Protein AF-A0A6H9SEN8-F1 (afdb_monomer_lite)

pLDDT: mean 75.03, std 15.48, range [39.81, 96.56]

Structure (mmCIF, N/CA/C/O backbone):
data_AF-A0A6H9SEN8-F1
#
_entry.id   AF-A0A6H9SEN8-F1
#
loop_
_atom_site.group_PDB
_atom_site.id
_atom_site.type_symbol
_atom_site.label_atom_id
_atom_site.label_alt_id
_atom_site.label_comp_id
_atom_site.label_asym_id
_atom_site.label_entity_id
_atom_site.label_seq_id
_atom_site.pdbx_PDB_ins_code
_atom_site.Cartn_x
_atom_site.Cartn_y
_atom_site.Cartn_z
_atom_site.occupancy
_atom_site.B_iso_or_equiv
_atom_site.auth_seq_id
_atom_site.auth_comp_id
_atom_site.auth_asym_id
_atom_site.auth_atom_id
_atom_site.pdbx_PDB_model_num
ATOM 1 N N . PHE A 1 1 ? 2.773 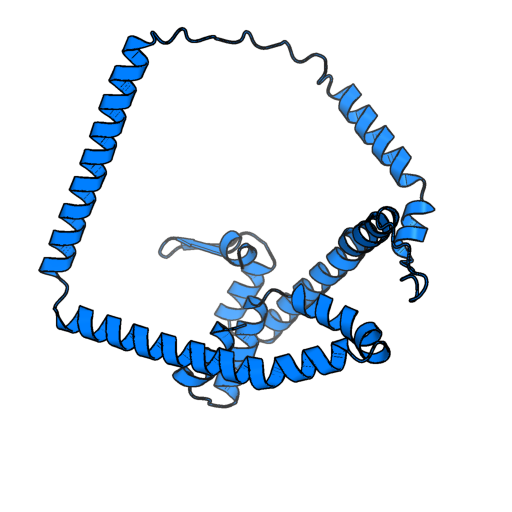4.410 3.369 1.00 46.56 1 PHE A N 1
ATOM 2 C CA . PHE A 1 1 ? 1.652 4.776 4.259 1.00 46.56 1 PHE A CA 1
ATOM 3 C C . PHE A 1 1 ? 2.096 5.577 5.483 1.00 46.56 1 PHE A C 1
ATOM 5 O O . PHE A 1 1 ? 1.563 6.654 5.695 1.00 46.56 1 PHE A O 1
ATOM 12 N N . PHE A 1 2 ? 3.101 5.127 6.241 1.00 49.84 2 PHE A N 1
ATOM 13 C CA . PHE A 1 2 ? 3.506 5.810 7.479 1.00 49.84 2 PHE A CA 1
ATOM 14 C C . PHE A 1 2 ? 4.087 7.223 7.294 1.00 49.84 2 PHE A C 1
ATOM 16 O O . PHE A 1 2 ? 3.875 8.056 8.156 1.00 49.84 2 PHE A O 1
ATOM 23 N N . VAL A 1 3 ? 4.728 7.544 6.164 1.00 53.72 3 VAL A N 1
ATOM 24 C CA . VAL A 1 3 ? 5.410 8.845 5.985 1.00 53.72 3 VAL A CA 1
ATOM 25 C C . VAL A 1 3 ? 4.446 10.044 5.989 1.00 53.72 3 VAL A C 1
ATOM 27 O O . VAL A 1 3 ? 4.683 10.993 6.721 1.00 53.72 3 VAL A O 1
ATOM 30 N N . VAL A 1 4 ? 3.322 9.995 5.259 1.00 54.06 4 VAL A N 1
ATOM 31 C CA . VAL A 1 4 ? 2.355 11.118 5.219 1.00 54.06 4 VAL A CA 1
ATOM 32 C C . VAL A 1 4 ? 1.672 11.312 6.574 1.00 54.06 4 VAL A C 1
ATOM 34 O O . VAL A 1 4 ? 1.549 12.437 7.038 1.00 54.06 4 VAL A O 1
ATOM 37 N N . ALA A 1 5 ? 1.282 10.219 7.237 1.00 54.06 5 ALA A N 1
ATOM 38 C CA . ALA A 1 5 ? 0.671 10.269 8.566 1.00 54.06 5 ALA A CA 1
ATOM 39 C C . ALA A 1 5 ? 1.663 10.704 9.666 1.00 54.06 5 ALA A C 1
ATOM 41 O O . ALA A 1 5 ? 1.255 11.291 10.662 1.00 54.06 5 ALA A O 1
ATOM 42 N N . SER A 1 6 ? 2.962 10.437 9.487 1.00 54.19 6 SER A N 1
ATOM 43 C CA . SER A 1 6 ? 4.030 10.935 10.362 1.00 54.19 6 SER A CA 1
ATOM 44 C C . SER A 1 6 ? 4.392 12.404 10.101 1.00 54.19 6 SER A C 1
ATOM 46 O O . SER A 1 6 ? 4.912 13.053 11.004 1.00 54.19 6 SER A O 1
ATOM 48 N N . GLU A 1 7 ? 4.140 12.928 8.895 1.00 58.56 7 GLU A N 1
ATOM 49 C CA . GLU A 1 7 ? 4.473 14.307 8.492 1.00 58.56 7 GLU A CA 1
ATOM 50 C C . GLU A 1 7 ? 3.287 15.283 8.579 1.00 58.56 7 GLU A C 1
ATOM 52 O O . GLU A 1 7 ? 3.504 16.484 8.697 1.00 58.56 7 GLU A O 1
ATOM 57 N N . ALA A 1 8 ? 2.044 14.803 8.541 1.00 55.19 8 ALA A N 1
ATOM 58 C CA . ALA A 1 8 ? 0.832 15.605 8.699 1.00 55.19 8 ALA A CA 1
ATOM 59 C C . ALA A 1 8 ? 0.005 15.040 9.859 1.00 55.19 8 ALA A C 1
ATOM 61 O O . ALA A 1 8 ? -0.852 14.172 9.681 1.00 55.19 8 ALA A O 1
ATOM 62 N N . ILE A 1 9 ? 0.297 15.511 11.072 1.00 55.59 9 ILE A N 1
ATOM 63 C CA . ILE A 1 9 ? -0.379 15.051 12.283 1.00 55.59 9 ILE A CA 1
ATOM 64 C C . ILE A 1 9 ? -1.569 15.976 12.528 1.00 55.59 9 ILE A C 1
ATOM 66 O O . ILE A 1 9 ? -1.407 17.160 12.821 1.00 55.59 9 ILE A O 1
ATOM 70 N N . THR A 1 10 ? -2.774 15.427 12.406 1.00 49.38 10 THR A N 1
ATOM 71 C CA . THR A 1 10 ? -4.011 16.141 12.740 1.00 49.38 10 THR A CA 1
ATOM 72 C C . THR A 1 10 ? -4.414 15.757 14.159 1.00 49.38 10 THR A C 1
ATOM 74 O O . THR A 1 10 ? -4.765 14.604 14.404 1.00 49.38 10 THR A O 1
ATOM 77 N N . VAL A 1 11 ? -4.322 16.694 15.106 1.00 43.06 11 VAL A N 1
ATOM 78 C CA . VAL A 1 11 ? -4.835 16.514 16.474 1.00 43.06 11 VAL A CA 1
ATOM 79 C C . VAL A 1 11 ? -5.968 17.513 16.678 1.00 43.06 11 VAL A C 1
ATOM 81 O O . VAL A 1 11 ? -5.725 18.718 16.754 1.00 43.06 11 VAL A O 1
ATOM 84 N N . GLY A 1 12 ? -7.207 17.017 16.755 1.00 54.94 12 GLY A N 1
ATOM 85 C CA . GLY A 1 12 ? -8.393 17.875 16.859 1.00 54.94 12 GLY A CA 1
ATOM 86 C C . GLY A 1 12 ? -8.517 18.807 15.648 1.00 54.94 12 GLY A C 1
ATOM 87 O O . GLY A 1 12 ? -8.418 18.341 14.517 1.00 54.94 12 GLY A O 1
ATOM 88 N N . ASP A 1 13 ? -8.663 20.112 15.891 1.00 45.41 13 ASP A N 1
ATOM 89 C CA . ASP A 1 13 ? -8.762 21.159 14.857 1.00 45.41 13 ASP A CA 1
ATOM 90 C C . ASP A 1 13 ? -7.399 21.736 14.419 1.00 45.41 13 ASP A C 1
ATOM 92 O O . ASP A 1 13 ? -7.337 22.695 13.650 1.00 45.41 13 ASP A O 1
ATOM 96 N N . THR A 1 14 ? -6.283 21.190 14.920 1.00 41.66 14 THR A N 1
ATOM 97 C CA . THR A 1 14 ? -4.932 21.665 14.582 1.00 41.66 14 THR A CA 1
ATOM 98 C C . THR A 1 14 ? -4.171 20.630 13.762 1.00 41.66 14 THR A C 1
ATOM 100 O O . THR A 1 14 ? -3.783 19.567 14.255 1.00 41.66 14 THR A O 1
ATOM 103 N N . THR A 1 15 ? -3.934 20.955 12.493 1.00 55.56 15 THR A N 1
ATOM 104 C CA . THR A 1 15 ? -3.048 20.211 11.593 1.00 55.56 15 THR A CA 1
ATOM 105 C C . THR A 1 15 ? -1.623 20.734 11.751 1.00 55.56 15 THR A C 1
ATOM 107 O O . THR A 1 15 ? -1.298 21.826 11.281 1.00 55.56 15 THR A O 1
ATOM 110 N N . VAL A 1 16 ? -0.762 19.972 12.427 1.00 55.66 16 VAL A N 1
ATOM 111 C CA . VAL A 1 16 ? 0.673 20.272 12.491 1.00 55.66 16 VAL A CA 1
ATOM 112 C C . VAL A 1 16 ? 1.366 19.512 11.368 1.00 55.66 16 VAL A C 1
ATOM 114 O O . VAL A 1 16 ? 1.553 18.295 11.426 1.00 55.66 16 VAL A O 1
ATOM 117 N N . SER A 1 17 ? 1.736 20.258 10.333 1.00 59.50 17 SER A N 1
ATOM 118 C CA . SER A 1 17 ? 2.425 19.754 9.149 1.00 59.50 17 SER A CA 1
ATOM 119 C C . SER A 1 17 ? 3.933 19.956 9.302 1.00 59.50 17 SER A C 1
ATOM 121 O O . SER A 1 17 ? 4.411 21.090 9.307 1.00 59.50 17 SER A O 1
ATOM 123 N N . LEU A 1 18 ? 4.707 18.877 9.413 1.00 62.53 18 LEU A N 1
ATOM 124 C CA . LEU A 1 18 ? 6.162 18.939 9.276 1.00 62.53 18 LEU A CA 1
ATOM 125 C C . LEU A 1 18 ? 6.527 19.108 7.791 1.00 62.53 18 LEU A C 1
ATOM 127 O O . LEU A 1 18 ? 5.858 18.528 6.932 1.00 62.53 18 LEU A O 1
ATOM 131 N N . PRO A 1 19 ? 7.574 19.882 7.448 1.00 69.44 19 PRO A N 1
ATOM 132 C CA . PRO A 1 19 ? 7.968 20.081 6.056 1.00 69.44 19 PRO A CA 1
ATOM 133 C C . PRO A 1 19 ? 8.445 18.756 5.442 1.00 69.44 19 PRO A C 1
ATOM 135 O O . PRO A 1 19 ? 9.444 18.188 5.879 1.00 69.44 19 PRO A O 1
ATOM 138 N N . GLY A 1 20 ? 7.727 18.275 4.425 1.00 75.38 20 GLY A N 1
ATOM 139 C CA . GLY A 1 20 ? 7.974 16.990 3.774 1.00 75.38 20 GLY A CA 1
ATOM 140 C C . GLY A 1 20 ? 7.137 16.807 2.505 1.00 75.38 20 GLY A C 1
ATOM 141 O O . GLY A 1 20 ? 6.259 17.613 2.189 1.00 75.38 20 GLY A O 1
ATOM 142 N N . ILE A 1 21 ? 7.416 15.746 1.741 1.00 76.69 21 ILE A N 1
ATOM 143 C CA . ILE A 1 21 ? 6.669 15.443 0.503 1.00 76.69 21 ILE A CA 1
ATOM 144 C C . ILE A 1 21 ? 5.228 15.037 0.850 1.00 76.69 21 ILE A C 1
ATOM 146 O O . ILE A 1 21 ? 4.302 15.329 0.092 1.00 76.69 21 ILE A O 1
ATOM 150 N N . GLY A 1 22 ? 5.020 14.397 2.007 1.00 72.38 22 GLY A N 1
ATOM 151 C CA . GLY A 1 22 ? 3.702 13.989 2.473 1.00 72.38 22 GLY A CA 1
ATOM 152 C C . GLY A 1 22 ? 2.817 15.166 2.869 1.00 72.38 22 GLY A C 1
ATOM 153 O O . GLY A 1 22 ? 1.654 15.201 2.468 1.00 72.38 22 GLY A O 1
ATOM 154 N N . SER A 1 23 ? 3.360 16.157 3.582 1.00 76.00 23 SER A N 1
ATOM 155 C CA . SER A 1 23 ? 2.611 17.368 3.943 1.00 76.00 23 SER A CA 1
ATOM 156 C C . SER A 1 23 ? 2.295 18.251 2.735 1.00 76.00 23 SER A C 1
ATOM 158 O O . SER A 1 23 ? 1.194 18.794 2.656 1.00 76.00 23 SER A O 1
ATOM 160 N N . TRP A 1 24 ? 3.194 18.326 1.746 1.00 80.69 24 TRP A N 1
ATOM 161 C CA . TRP A 1 24 ? 2.908 18.995 0.472 1.00 80.69 24 TRP A CA 1
ATOM 162 C C . TRP A 1 24 ? 1.772 18.310 -0.294 1.00 80.69 24 TRP A C 1
ATOM 164 O O . TRP A 1 24 ? 0.877 18.980 -0.806 1.00 80.69 24 TRP A O 1
ATOM 174 N N . LEU A 1 25 ? 1.782 16.974 -0.365 1.00 79.75 25 LEU A N 1
ATOM 175 C CA . LEU A 1 25 ? 0.710 16.214 -1.007 1.00 79.75 25 LEU A CA 1
ATOM 176 C C . LEU A 1 25 ? -0.629 16.415 -0.282 1.00 79.75 25 LEU A C 1
ATOM 178 O O . LEU A 1 25 ? -1.642 16.615 -0.946 1.00 79.75 25 LEU A O 1
ATOM 182 N N . ALA A 1 26 ? -0.635 16.405 1.055 1.00 75.19 26 ALA A N 1
ATOM 183 C CA . ALA A 1 26 ? -1.836 16.646 1.855 1.00 75.19 26 ALA A CA 1
ATOM 184 C C . ALA A 1 26 ? -2.427 18.043 1.596 1.00 75.19 26 ALA A C 1
ATOM 186 O O . ALA A 1 26 ? -3.610 18.156 1.277 1.00 75.19 26 ALA A O 1
ATOM 187 N N . LEU A 1 27 ? -1.591 19.086 1.622 1.00 82.12 27 LEU A N 1
ATOM 188 C CA . LEU A 1 27 ? -2.005 20.458 1.320 1.00 82.12 27 LEU A CA 1
ATOM 189 C C . LEU A 1 27 ? -2.514 20.603 -0.124 1.00 82.12 27 LEU A C 1
ATOM 191 O O . LEU A 1 27 ? -3.497 21.293 -0.382 1.00 82.12 27 LEU A O 1
ATOM 195 N N . ALA A 1 28 ? -1.868 19.934 -1.082 1.00 81.94 28 ALA A N 1
ATOM 196 C CA . ALA A 1 28 ? -2.284 19.958 -2.481 1.00 81.94 28 ALA A CA 1
ATOM 197 C C . ALA A 1 28 ? -3.650 19.284 -2.707 1.00 81.94 28 ALA A C 1
ATOM 199 O O . ALA A 1 28 ? -4.418 19.737 -3.558 1.00 81.94 28 ALA A O 1
ATOM 200 N N . ILE A 1 29 ? -3.959 18.227 -1.944 1.00 78.94 29 ILE A N 1
ATOM 201 C CA . ILE A 1 29 ? -5.275 17.572 -1.943 1.00 78.94 29 ILE A CA 1
ATOM 202 C C . ILE A 1 29 ? -6.332 18.504 -1.345 1.00 78.94 29 ILE A C 1
ATOM 204 O O . ILE A 1 29 ? -7.394 18.667 -1.942 1.00 78.94 29 ILE A O 1
ATOM 208 N N . GLU A 1 30 ? -6.032 19.149 -0.215 1.00 81.56 30 GLU A N 1
ATOM 209 C CA . GLU A 1 30 ? -6.934 20.106 0.437 1.00 81.56 30 GLU A CA 1
ATOM 210 C C . GLU A 1 30 ? -7.279 21.284 -0.487 1.00 81.56 30 GLU A C 1
ATOM 212 O O . GLU A 1 30 ? -8.443 21.647 -0.640 1.00 81.56 30 GLU A O 1
ATOM 217 N N . GLN A 1 31 ? -6.279 21.823 -1.188 1.00 84.88 31 GLN A N 1
ATOM 218 C CA . GLN A 1 31 ? -6.451 22.916 -2.149 1.00 84.88 31 GLN A CA 1
ATOM 219 C C . GLN A 1 31 ? -6.986 22.464 -3.520 1.00 84.88 31 GLN A C 1
ATOM 221 O O . GLN A 1 31 ? -7.109 23.290 -4.424 1.00 84.88 31 GLN A O 1
ATOM 226 N N . GLN A 1 32 ? -7.264 21.168 -3.712 1.00 79.62 32 GLN A N 1
ATOM 227 C CA . GLN A 1 32 ? -7.715 20.575 -4.981 1.00 79.62 32 GLN A CA 1
ATOM 228 C C . GLN A 1 32 ? -6.824 20.929 -6.192 1.00 79.62 32 GLN A C 1
ATOM 230 O O . GLN A 1 32 ? -7.272 20.959 -7.341 1.00 79.62 32 GLN A O 1
ATOM 235 N N . ASN A 1 33 ? -5.533 21.187 -5.961 1.00 84.88 33 ASN A N 1
ATOM 236 C CA . ASN A 1 33 ? -4.610 21.624 -7.001 1.00 84.88 33 ASN A CA 1
ATOM 237 C C . ASN A 1 33 ? -3.947 20.417 -7.679 1.00 84.88 33 ASN A C 1
ATOM 239 O O . ASN A 1 33 ? -2.923 19.899 -7.228 1.00 84.88 33 ASN A O 1
ATOM 243 N N . ILE A 1 34 ? -4.516 20.000 -8.812 1.00 82.94 34 ILE A N 1
ATOM 244 C CA . ILE A 1 34 ? -4.061 18.832 -9.583 1.00 82.94 34 ILE A CA 1
ATOM 245 C C . ILE A 1 34 ? -2.588 18.961 -10.004 1.00 82.94 34 ILE A C 1
ATOM 247 O O . ILE A 1 34 ? -1.846 17.977 -9.967 1.00 82.94 34 ILE A O 1
ATOM 251 N N . ALA A 1 35 ? -2.133 20.166 -10.360 1.00 87.38 35 ALA A N 1
ATOM 252 C CA . ALA A 1 35 ? -0.743 20.388 -10.750 1.00 87.38 35 ALA A CA 1
ATOM 253 C C . ALA A 1 35 ? 0.214 20.182 -9.565 1.00 87.38 35 ALA A C 1
ATOM 255 O O . ALA A 1 35 ? 1.253 19.539 -9.715 1.00 87.38 35 ALA A O 1
ATOM 256 N N . ALA A 1 36 ? -0.146 20.671 -8.375 1.00 83.81 36 ALA A N 1
ATOM 257 C CA . ALA A 1 36 ? 0.651 20.478 -7.165 1.00 83.81 36 ALA A CA 1
ATOM 258 C C . ALA A 1 36 ? 0.702 19.002 -6.728 1.00 83.81 36 ALA A C 1
ATOM 260 O O . ALA A 1 36 ? 1.765 18.529 -6.324 1.00 83.81 36 ALA A O 1
ATOM 261 N N . ILE A 1 37 ? -0.404 18.260 -6.883 1.00 82.31 37 ILE A N 1
ATOM 262 C CA . ILE A 1 37 ? -0.444 16.803 -6.673 1.00 82.31 37 ILE A CA 1
ATOM 263 C C . ILE A 1 37 ? 0.531 16.107 -7.633 1.00 82.31 37 ILE A C 1
ATOM 265 O O . ILE A 1 37 ? 1.352 15.301 -7.198 1.00 82.31 37 ILE A O 1
ATOM 269 N N . ALA A 1 38 ? 0.500 16.452 -8.925 1.00 84.94 38 ALA A N 1
ATOM 270 C CA . ALA A 1 38 ? 1.393 15.866 -9.924 1.00 84.94 38 ALA A CA 1
ATOM 271 C C . ALA A 1 38 ? 2.880 16.125 -9.611 1.00 84.94 38 ALA A C 1
ATOM 273 O O . ALA A 1 38 ? 3.695 15.207 -9.714 1.00 84.94 38 ALA A O 1
ATOM 274 N N . TRP A 1 39 ? 3.234 17.336 -9.163 1.00 87.31 39 TRP A N 1
ATOM 275 C CA . TRP A 1 39 ? 4.601 17.660 -8.737 1.00 87.31 39 TRP A CA 1
ATOM 276 C C . TRP A 1 39 ? 5.046 16.875 -7.501 1.00 87.31 39 TRP A C 1
ATOM 278 O O . TRP A 1 39 ? 6.171 16.374 -7.478 1.00 87.31 39 TRP A O 1
ATOM 288 N N . ALA A 1 40 ? 4.174 16.711 -6.502 1.00 83.19 40 ALA A N 1
ATOM 289 C CA . ALA A 1 40 ? 4.473 15.916 -5.308 1.00 83.19 40 ALA A CA 1
ATOM 290 C C . ALA A 1 40 ? 4.748 14.446 -5.659 1.00 83.19 40 ALA A C 1
ATOM 292 O O . ALA A 1 40 ? 5.678 13.821 -5.148 1.00 83.19 40 ALA A O 1
ATOM 293 N N . VAL A 1 41 ? 3.959 13.907 -6.586 1.00 82.31 41 VAL A N 1
ATOM 294 C CA . VAL A 1 41 ? 4.077 12.531 -7.077 1.00 82.31 41 VAL A CA 1
ATOM 295 C C . VAL A 1 41 ? 5.364 12.352 -7.870 1.00 82.31 41 VAL A C 1
ATOM 297 O O . VAL A 1 41 ? 6.095 11.392 -7.639 1.00 82.31 41 VAL A O 1
ATOM 300 N N . LEU A 1 42 ? 5.689 13.298 -8.753 1.00 85.88 42 LEU A N 1
ATOM 301 C CA . LEU A 1 42 ? 6.929 13.283 -9.526 1.00 85.88 42 LEU A CA 1
ATOM 302 C C . LEU A 1 42 ? 8.160 13.372 -8.617 1.00 85.88 42 LEU A C 1
ATOM 304 O O . LEU A 1 42 ? 9.118 12.624 -8.813 1.00 85.88 42 LEU A O 1
ATOM 308 N N . ALA A 1 43 ? 8.118 14.220 -7.586 1.00 86.44 43 ALA A N 1
ATOM 309 C CA . ALA A 1 43 ? 9.162 14.281 -6.569 1.00 86.44 43 ALA A CA 1
ATOM 310 C C . ALA A 1 43 ? 9.313 12.936 -5.843 1.00 86.44 43 ALA A C 1
ATOM 312 O O . ALA A 1 43 ? 10.432 12.458 -5.659 1.00 86.44 43 ALA A O 1
ATOM 313 N N . MET A 1 44 ? 8.204 12.274 -5.499 1.00 82.38 44 MET A N 1
ATOM 314 C CA . MET A 1 44 ? 8.253 10.958 -4.865 1.00 82.38 44 MET A CA 1
ATOM 315 C C . MET A 1 44 ? 8.826 9.878 -5.792 1.00 82.38 44 MET A C 1
ATOM 317 O O . MET A 1 44 ? 9.673 9.101 -5.356 1.00 82.38 44 MET A O 1
ATOM 321 N N . VAL A 1 45 ? 8.442 9.859 -7.075 1.00 81.44 45 VAL A N 1
ATOM 322 C CA . VAL A 1 45 ? 9.042 8.977 -8.094 1.00 81.44 45 VAL A CA 1
ATOM 323 C C . VAL A 1 45 ? 10.550 9.208 -8.176 1.00 81.44 45 VAL A C 1
ATOM 325 O O . VAL A 1 45 ? 11.318 8.249 -8.158 1.00 81.44 45 VAL A O 1
ATOM 328 N N . ALA A 1 46 ? 10.988 10.467 -8.225 1.00 85.88 46 ALA A N 1
ATOM 329 C CA . ALA A 1 46 ? 12.404 10.808 -8.289 1.00 85.88 46 ALA A CA 1
ATOM 330 C C . ALA A 1 46 ? 13.169 10.312 -7.053 1.00 85.88 46 ALA A C 1
ATOM 332 O O . ALA A 1 46 ? 14.242 9.728 -7.200 1.00 85.88 46 ALA A O 1
ATOM 333 N N . VAL A 1 47 ? 12.607 10.476 -5.850 1.00 83.69 47 VAL A N 1
ATOM 334 C CA . VAL A 1 47 ? 13.201 9.972 -4.601 1.00 83.69 47 VAL A CA 1
ATOM 335 C C . VAL A 1 47 ? 13.266 8.445 -4.589 1.00 83.69 47 VAL A C 1
ATOM 337 O O . VAL A 1 47 ? 14.308 7.894 -4.241 1.00 83.69 47 VAL A O 1
ATOM 340 N N . ILE A 1 48 ? 12.204 7.751 -5.012 1.00 80.50 48 ILE A N 1
ATOM 341 C CA . ILE A 1 48 ? 12.180 6.282 -5.093 1.00 80.50 48 ILE A CA 1
ATOM 342 C C . ILE A 1 48 ? 13.232 5.783 -6.087 1.00 80.50 48 ILE A C 1
ATOM 344 O O . ILE A 1 48 ? 14.001 4.888 -5.749 1.00 80.50 48 ILE A O 1
ATOM 348 N N . ILE A 1 49 ? 13.329 6.383 -7.279 1.00 79.50 49 ILE A N 1
ATOM 349 C CA . ILE A 1 49 ? 14.349 6.028 -8.278 1.00 79.50 49 ILE A CA 1
ATOM 350 C C . ILE A 1 49 ? 15.755 6.317 -7.746 1.00 79.50 49 ILE A C 1
ATOM 352 O O . ILE A 1 49 ? 16.653 5.493 -7.915 1.00 79.50 49 ILE A O 1
ATOM 356 N N . ALA A 1 50 ? 15.965 7.465 -7.098 1.00 83.00 50 ALA A N 1
ATOM 357 C CA . ALA A 1 50 ? 17.252 7.811 -6.506 1.00 83.00 50 ALA A CA 1
ATOM 358 C C . ALA A 1 50 ? 17.653 6.797 -5.428 1.00 83.00 50 ALA A C 1
ATOM 360 O O . ALA A 1 50 ? 18.799 6.355 -5.396 1.00 83.00 50 ALA A O 1
ATOM 361 N N . TYR A 1 51 ? 16.707 6.383 -4.587 1.00 78.94 51 TYR A N 1
ATOM 362 C CA . TYR A 1 51 ? 16.939 5.390 -3.547 1.00 78.94 51 TYR A CA 1
ATOM 363 C C . TYR A 1 51 ? 17.187 3.986 -4.123 1.00 78.94 51 TYR A C 1
ATOM 365 O O . TYR A 1 51 ? 18.127 3.304 -3.701 1.00 78.94 51 TYR A O 1
ATOM 373 N N . ASP A 1 52 ? 16.417 3.589 -5.143 1.00 75.31 52 ASP A N 1
ATOM 374 C CA . ASP A 1 52 ? 16.616 2.344 -5.891 1.00 75.31 52 ASP A CA 1
ATOM 375 C C . ASP A 1 52 ? 18.016 2.295 -6.516 1.00 75.31 52 ASP A C 1
ATOM 377 O O . ASP A 1 52 ? 18.748 1.316 -6.369 1.00 75.31 52 ASP A O 1
ATOM 381 N N . LEU A 1 53 ? 18.437 3.386 -7.160 1.00 72.12 53 LEU A N 1
ATOM 382 C CA . LEU A 1 53 ? 19.715 3.467 -7.858 1.00 72.12 53 LEU A CA 1
ATOM 383 C C . LEU A 1 53 ? 20.918 3.570 -6.910 1.00 72.12 53 LEU A C 1
ATOM 385 O O . LEU A 1 53 ? 21.954 2.962 -7.186 1.00 72.12 53 LEU A O 1
ATOM 389 N N . LEU A 1 54 ? 20.801 4.351 -5.832 1.00 76.62 54 LEU A N 1
ATOM 390 C CA . LEU A 1 54 ? 21.920 4.680 -4.944 1.00 76.62 54 LEU A CA 1
ATOM 391 C C . LEU A 1 54 ? 22.132 3.641 -3.839 1.00 76.62 54 LEU A C 1
ATOM 393 O O . LEU A 1 54 ? 23.275 3.388 -3.465 1.00 76.62 54 LEU A O 1
ATOM 397 N N . PHE A 1 55 ? 21.059 3.033 -3.328 1.00 73.44 55 PHE A N 1
ATOM 398 C CA . PHE A 1 55 ? 21.133 2.122 -2.184 1.00 73.44 55 PHE A CA 1
ATOM 399 C C . PHE A 1 55 ? 20.763 0.692 -2.564 1.00 73.44 55 PHE A C 1
ATOM 401 O O . PHE A 1 55 ? 21.571 -0.219 -2.381 1.00 73.44 55 PHE A O 1
ATOM 408 N N . PHE A 1 56 ? 19.578 0.481 -3.136 1.00 70.56 56 PHE A N 1
ATOM 409 C CA . PHE A 1 56 ? 19.051 -0.868 -3.358 1.00 70.56 56 PHE A CA 1
ATOM 410 C C . PHE A 1 56 ? 19.836 -1.642 -4.426 1.00 70.56 56 PHE A C 1
ATOM 412 O O . PHE A 1 56 ? 20.342 -2.730 -4.146 1.00 70.56 56 PHE A O 1
ATOM 419 N N . ARG A 1 57 ? 20.030 -1.079 -5.625 1.00 69.50 57 ARG A N 1
ATOM 420 C CA . ARG A 1 57 ? 20.772 -1.741 -6.715 1.00 69.50 57 ARG A CA 1
ATOM 421 C C . ARG A 1 57 ? 22.219 -2.088 -6.348 1.00 69.50 57 ARG A C 1
ATOM 423 O O . ARG A 1 57 ? 22.642 -3.197 -6.684 1.00 69.50 57 ARG A O 1
ATOM 430 N N . PRO A 1 58 ? 23.005 -1.217 -5.684 1.00 69.94 58 PRO A N 1
ATOM 431 C CA . PRO A 1 58 ? 24.356 -1.571 -5.251 1.00 69.94 58 PRO A CA 1
ATOM 432 C C . PRO A 1 58 ? 24.385 -2.679 -4.195 1.00 69.94 58 PRO A C 1
ATOM 434 O O . PRO 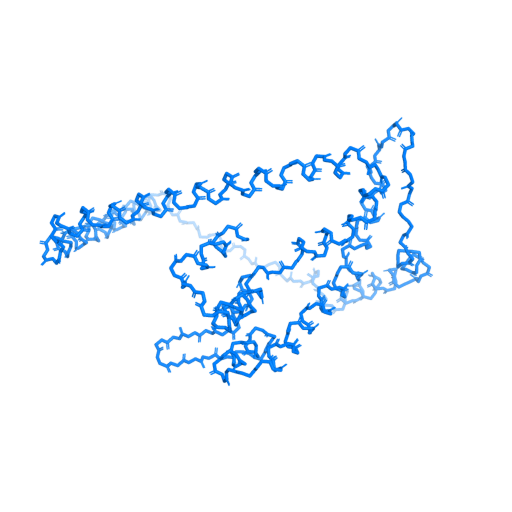A 1 58 ? 25.248 -3.553 -4.268 1.00 69.94 58 PRO A O 1
ATOM 437 N N . ILE A 1 59 ? 23.437 -2.679 -3.249 1.00 72.75 59 ILE A N 1
ATOM 438 C CA . ILE A 1 59 ? 23.340 -3.709 -2.205 1.00 72.75 59 ILE A CA 1
ATOM 439 C C . ILE A 1 59 ? 22.960 -5.064 -2.810 1.00 72.75 59 ILE A C 1
ATOM 441 O O . ILE A 1 59 ? 23.595 -6.064 -2.486 1.00 72.75 59 ILE A O 1
ATOM 445 N N . VAL A 1 60 ? 21.987 -5.109 -3.724 1.00 66.94 60 VAL A N 1
ATOM 446 C CA . VAL A 1 60 ? 21.591 -6.352 -4.411 1.00 66.94 60 VAL A CA 1
ATOM 447 C C . VAL A 1 60 ? 22.743 -6.901 -5.255 1.00 66.94 60 VAL A C 1
ATOM 449 O O . VAL A 1 60 ? 23.067 -8.082 -5.152 1.00 66.94 60 VAL A O 1
ATOM 452 N N . ALA A 1 61 ? 23.440 -6.042 -6.007 1.00 66.12 61 ALA A N 1
ATOM 453 C CA . ALA A 1 61 ? 24.625 -6.446 -6.769 1.00 66.12 61 ALA A CA 1
ATOM 454 C C . ALA A 1 61 ? 25.757 -6.986 -5.870 1.00 66.12 61 ALA A C 1
ATOM 456 O O . ALA A 1 61 ? 26.532 -7.846 -6.289 1.00 66.12 61 ALA A O 1
ATOM 457 N N . TRP A 1 62 ? 25.864 -6.498 -4.630 1.00 68.06 62 TRP A N 1
ATOM 458 C CA . TRP A 1 62 ? 26.795 -7.030 -3.637 1.00 68.06 62 TRP A CA 1
ATOM 459 C C . TRP A 1 62 ? 26.311 -8.355 -3.029 1.00 68.06 62 TRP A C 1
ATOM 461 O O . TRP A 1 62 ? 27.125 -9.257 -2.832 1.00 68.06 62 TRP A O 1
ATOM 471 N N . ALA A 1 63 ? 25.008 -8.505 -2.782 1.00 65.44 63 ALA A N 1
ATOM 472 C CA . ALA A 1 63 ? 24.401 -9.725 -2.251 1.00 65.44 63 ALA A CA 1
ATOM 473 C C . ALA A 1 63 ? 24.508 -10.909 -3.227 1.00 65.44 63 ALA A C 1
ATOM 475 O O . ALA A 1 63 ? 24.773 -12.031 -2.793 1.00 65.44 63 ALA A O 1
ATOM 476 N N . ASP A 1 64 ? 24.417 -10.660 -4.538 1.00 62.69 64 ASP A N 1
ATOM 477 C CA . ASP A 1 64 ? 24.621 -11.683 -5.574 1.00 62.69 64 ASP A CA 1
ATOM 478 C C . ASP A 1 64 ? 26.004 -12.359 -5.480 1.00 62.69 64 ASP A C 1
ATOM 480 O O . ASP A 1 64 ? 26.150 -13.520 -5.856 1.00 62.69 64 ASP A O 1
ATOM 484 N N . LYS A 1 65 ? 27.020 -11.701 -4.897 1.00 61.84 65 LYS A N 1
ATOM 485 C CA . LYS A 1 65 ? 28.344 -12.305 -4.641 1.00 61.84 65 LYS A CA 1
ATOM 486 C C . LYS A 1 65 ? 28.285 -13.503 -3.676 1.00 61.84 65 LYS A C 1
ATOM 488 O O . LYS A 1 65 ? 29.184 -14.340 -3.703 1.00 61.84 65 LYS A O 1
ATOM 493 N N . PHE A 1 66 ? 27.264 -13.581 -2.824 1.00 59.38 66 PHE A N 1
ATOM 494 C CA . PHE A 1 66 ? 27.087 -14.652 -1.835 1.00 59.38 66 PHE A CA 1
ATOM 495 C C . PHE A 1 66 ? 26.110 -15.737 -2.295 1.00 59.38 66 PHE A C 1
ATOM 497 O O . PHE A 1 66 ? 25.921 -16.737 -1.601 1.00 59.38 66 PHE A O 1
ATOM 504 N N . ARG A 1 67 ? 25.498 -15.562 -3.470 1.00 51.25 67 ARG A N 1
ATOM 505 C CA . ARG A 1 67 ? 24.552 -16.511 -4.043 1.00 51.25 67 ARG A CA 1
ATOM 506 C C . ARG A 1 67 ? 25.335 -17.580 -4.814 1.00 51.25 67 ARG A C 1
ATOM 508 O O . ARG A 1 67 ? 25.669 -17.417 -5.984 1.00 51.25 67 ARG A O 1
ATOM 515 N N . PHE A 1 68 ? 25.682 -18.668 -4.127 1.00 47.22 68 PHE A N 1
ATOM 516 C CA . PHE A 1 68 ? 26.330 -19.840 -4.725 1.00 47.22 68 PHE A CA 1
ATOM 517 C C . PHE A 1 68 ? 25.319 -20.654 -5.547 1.00 47.22 68 PHE A C 1
ATOM 519 O O . PHE A 1 68 ? 24.839 -21.696 -5.111 1.00 47.22 68 PHE A O 1
ATOM 526 N N . GLU A 1 69 ? 24.977 -20.185 -6.747 1.00 46.81 69 GLU A N 1
ATOM 527 C CA . GLU A 1 69 ? 24.238 -20.999 -7.715 1.00 46.81 69 GLU A CA 1
ATOM 528 C C . GLU A 1 69 ? 25.205 -21.898 -8.493 1.00 46.81 69 GLU A C 1
ATOM 530 O O . GLU A 1 69 ? 25.994 -21.434 -9.313 1.00 46.81 69 GLU A O 1
ATOM 535 N N . GLN A 1 70 ? 25.140 -23.209 -8.238 1.00 43.75 70 GLN A N 1
ATOM 536 C CA . GLN A 1 70 ? 25.880 -24.240 -8.982 1.00 43.75 70 GLN A CA 1
ATOM 537 C C . GLN A 1 70 ? 25.265 -24.579 -10.353 1.00 43.75 70 GLN A C 1
ATOM 539 O O . GLN A 1 70 ? 25.780 -25.450 -11.048 1.00 43.75 70 GLN A O 1
ATOM 544 N N . THR A 1 71 ? 24.199 -23.899 -10.785 1.00 39.81 71 THR A N 1
ATOM 545 C CA . THR A 1 71 ? 23.592 -24.151 -12.100 1.00 39.81 71 THR A CA 1
ATOM 546 C C . THR A 1 71 ? 23.916 -23.003 -13.042 1.00 39.81 71 THR A C 1
ATOM 548 O O . THR A 1 71 ? 23.500 -21.865 -12.844 1.00 39.81 71 THR A O 1
ATOM 551 N N . ALA A 1 72 ? 24.714 -23.304 -14.062 1.00 46.41 72 ALA A N 1
ATOM 552 C CA . ALA A 1 72 ? 25.074 -22.354 -15.095 1.00 46.41 72 ALA A CA 1
ATOM 553 C C . ALA A 1 72 ? 23.836 -21.896 -15.887 1.00 46.41 72 ALA A C 1
ATOM 555 O O . ALA A 1 72 ? 23.046 -22.717 -16.346 1.00 46.41 72 ALA A O 1
ATOM 556 N N . SER A 1 73 ? 23.793 -20.584 -16.146 1.00 43.88 73 SER A N 1
ATOM 557 C CA . SER A 1 73 ? 22.981 -19.883 -17.154 1.00 43.88 73 SER A CA 1
ATOM 558 C C . SER A 1 73 ? 21.646 -19.288 -16.677 1.00 43.88 73 SER A C 1
ATOM 560 O O . SER A 1 73 ? 20.602 -19.920 -16.749 1.00 43.88 73 SER A O 1
ATOM 562 N N . GLN A 1 74 ? 21.656 -17.997 -16.323 1.00 43.28 74 GLN A N 1
ATOM 563 C CA . GLN A 1 74 ? 21.169 -16.924 -17.205 1.00 43.28 74 GLN A CA 1
ATOM 564 C C . GLN A 1 74 ? 21.730 -15.555 -16.754 1.00 43.28 74 GLN A C 1
ATOM 566 O O . GLN A 1 74 ? 22.010 -15.326 -15.584 1.00 43.28 74 GLN A O 1
ATOM 571 N N . LYS A 1 75 ? 22.022 -14.707 -17.747 1.00 45.41 75 LYS A N 1
ATOM 572 C CA . LYS A 1 75 ? 22.703 -13.393 -17.741 1.00 45.41 75 LYS A CA 1
ATOM 573 C C . LYS A 1 75 ? 22.881 -12.655 -16.399 1.00 45.41 75 LYS A C 1
ATOM 575 O O . LYS A 1 75 ? 21.931 -12.223 -15.761 1.00 45.41 75 LYS A O 1
ATOM 580 N N . ARG A 1 76 ? 24.149 -12.324 -16.108 1.00 48.38 76 ARG A N 1
ATOM 581 C CA . ARG A 1 76 ? 24.580 -11.367 -15.071 1.00 48.38 76 ARG A CA 1
ATOM 582 C C . ARG A 1 76 ? 23.958 -9.971 -15.291 1.00 48.38 76 ARG A C 1
ATOM 584 O O . ARG A 1 76 ? 24.269 -9.352 -16.315 1.00 48.38 76 ARG A O 1
ATOM 591 N N . PRO A 1 77 ? 23.198 -9.410 -14.335 1.00 48.19 77 PRO A N 1
ATOM 592 C CA . PRO A 1 77 ? 22.845 -7.994 -14.343 1.00 48.19 77 PRO A CA 1
ATOM 593 C C . PRO A 1 77 ? 24.099 -7.162 -14.025 1.00 48.19 77 PRO A C 1
ATOM 595 O O . PRO A 1 77 ? 24.665 -7.251 -12.939 1.00 48.19 77 PRO A O 1
ATOM 598 N N . ARG A 1 78 ? 24.592 -6.365 -14.979 1.00 45.31 78 ARG A N 1
ATOM 599 C CA . ARG A 1 78 ? 25.721 -5.443 -14.748 1.00 45.31 78 ARG A CA 1
ATOM 600 C C . ARG A 1 78 ? 25.202 -4.116 -14.185 1.00 45.31 78 ARG A C 1
ATOM 602 O O . ARG A 1 78 ? 24.568 -3.356 -14.912 1.00 45.31 78 ARG A O 1
ATOM 609 N N . SER A 1 79 ? 25.491 -3.815 -12.917 1.00 52.03 79 SER A N 1
ATOM 610 C CA . SER A 1 79 ? 25.227 -2.499 -12.314 1.00 52.03 79 SER A CA 1
ATOM 611 C C . SER A 1 79 ? 26.440 -1.577 -12.477 1.00 52.03 79 SER A C 1
ATOM 613 O O . SER A 1 79 ? 27.464 -1.767 -11.825 1.00 52.03 79 SER A O 1
ATOM 615 N N . ARG A 1 80 ? 26.320 -0.539 -13.319 1.00 53.16 80 ARG A N 1
ATOM 616 C CA . ARG A 1 80 ? 27.378 0.475 -13.532 1.00 53.16 80 ARG A CA 1
ATOM 617 C C . ARG A 1 80 ? 27.744 1.244 -12.255 1.00 53.16 80 ARG A C 1
ATOM 619 O O . ARG A 1 80 ? 28.878 1.687 -12.117 1.00 53.16 80 ARG A O 1
ATOM 626 N N . VAL A 1 81 ? 26.804 1.385 -11.318 1.00 52.81 81 VAL A N 1
ATOM 627 C CA . VAL A 1 81 ? 27.017 2.078 -10.034 1.00 52.81 81 VAL A CA 1
ATOM 628 C C . VAL A 1 81 ? 27.897 1.245 -9.103 1.00 52.81 81 VAL A C 1
ATOM 630 O O . VAL A 1 81 ? 28.746 1.801 -8.416 1.00 52.81 81 VAL A O 1
ATOM 633 N N . TYR A 1 82 ? 27.767 -0.086 -9.133 1.00 53.53 82 TYR A N 1
ATOM 634 C CA . TYR A 1 82 ? 28.656 -0.986 -8.396 1.00 53.53 82 TYR A CA 1
ATOM 635 C C . TYR A 1 82 ? 30.094 -0.920 -8.928 1.00 53.53 82 TYR A C 1
ATOM 637 O O . TYR A 1 82 ? 31.035 -0.834 -8.142 1.00 53.53 82 TYR A O 1
ATOM 645 N N . ASP A 1 83 ? 30.269 -0.884 -10.252 1.00 57.06 83 ASP A N 1
ATOM 646 C CA . ASP A 1 83 ? 31.594 -0.727 -10.865 1.00 57.06 83 ASP A CA 1
ATOM 647 C C . ASP A 1 83 ? 32.212 0.645 -10.530 1.00 57.06 83 ASP A C 1
ATOM 649 O O . ASP A 1 83 ? 33.399 0.727 -10.213 1.00 57.06 83 ASP A O 1
ATOM 653 N N . LEU A 1 84 ? 31.400 1.709 -10.490 1.00 57.31 84 LEU A N 1
ATOM 654 C CA . LEU A 1 84 ? 31.824 3.048 -10.068 1.00 57.31 84 LEU A CA 1
ATOM 655 C C . LEU A 1 84 ? 32.193 3.107 -8.577 1.00 57.31 84 LEU A C 1
ATOM 657 O O . LEU A 1 84 ? 33.274 3.599 -8.259 1.00 57.31 84 LEU A O 1
ATOM 661 N N . LEU A 1 85 ? 31.372 2.551 -7.679 1.00 54.97 85 LEU A N 1
ATOM 662 C CA . LEU A 1 85 ? 31.633 2.471 -6.231 1.00 54.97 85 LEU A CA 1
ATOM 663 C C . LEU A 1 85 ? 32.851 1.601 -5.905 1.00 54.97 85 LEU A C 1
ATOM 665 O O . LEU A 1 85 ? 33.597 1.901 -4.978 1.00 54.97 85 LEU A O 1
ATOM 669 N N . ARG A 1 86 ? 33.083 0.536 -6.680 1.00 55.53 86 ARG A N 1
ATOM 670 C CA . ARG A 1 86 ? 34.284 -0.298 -6.566 1.00 55.53 86 ARG A CA 1
ATOM 671 C C . ARG A 1 86 ? 35.526 0.408 -7.118 1.00 55.53 86 ARG A C 1
ATOM 673 O O . ARG A 1 86 ? 36.616 0.196 -6.592 1.00 55.53 86 ARG A O 1
ATOM 680 N N . SER A 1 87 ? 35.379 1.233 -8.158 1.00 56.03 87 SER A N 1
ATOM 681 C CA . SER A 1 87 ? 36.483 2.030 -8.715 1.00 56.03 87 SER A CA 1
ATOM 682 C C . SER A 1 87 ? 36.840 3.251 -7.864 1.00 56.03 87 SER A C 1
ATOM 684 O O . SER A 1 87 ? 37.988 3.695 -7.873 1.00 56.03 87 SER A O 1
ATOM 686 N N . THR A 1 88 ? 35.892 3.782 -7.086 1.00 53.34 88 THR A N 1
ATOM 687 C CA . THR A 1 88 ? 36.168 4.877 -6.161 1.00 53.34 88 THR A CA 1
ATOM 688 C C . THR A 1 88 ? 36.697 4.302 -4.856 1.00 53.34 88 THR A C 1
ATOM 690 O O . THR A 1 88 ? 36.001 3.621 -4.109 1.00 53.34 88 THR A O 1
ATOM 693 N N . ARG A 1 89 ? 37.943 4.647 -4.516 1.00 57.06 89 ARG A N 1
ATOM 694 C CA . ARG A 1 89 ? 38.584 4.376 -3.213 1.00 57.06 89 ARG A CA 1
ATOM 695 C C . ARG A 1 89 ? 37.889 5.093 -2.032 1.00 57.06 89 ARG A C 1
ATOM 697 O O . ARG A 1 89 ? 38.506 5.320 -0.998 1.00 57.06 89 ARG A O 1
ATOM 704 N N . LEU A 1 90 ? 36.617 5.462 -2.176 1.00 58.00 90 LEU A N 1
ATOM 705 C CA . LEU A 1 90 ? 35.808 6.150 -1.179 1.00 58.00 90 LEU A CA 1
ATOM 706 C C . LEU A 1 90 ? 35.449 5.227 -0.019 1.00 58.00 90 LEU A C 1
ATOM 708 O O . LEU A 1 90 ? 35.431 5.688 1.111 1.00 58.00 90 LEU A O 1
ATOM 712 N N . VAL A 1 91 ? 35.245 3.927 -0.254 1.00 61.41 91 VAL A N 1
ATOM 713 C CA . VAL A 1 91 ? 34.948 2.969 0.826 1.00 61.41 91 VAL A CA 1
ATOM 714 C C . VAL A 1 91 ? 36.064 2.929 1.885 1.00 61.41 91 VAL A C 1
ATOM 716 O O . VAL A 1 91 ? 35.754 3.149 3.056 1.00 61.41 91 VAL A O 1
ATOM 719 N N . PRO A 1 92 ? 37.356 2.731 1.540 1.00 62.94 92 PRO A N 1
ATOM 720 C CA . PRO A 1 92 ? 38.422 2.790 2.539 1.00 62.94 92 PRO A CA 1
ATOM 721 C C . PRO A 1 92 ? 38.610 4.192 3.134 1.00 62.94 92 PRO A C 1
ATOM 723 O O . PRO A 1 92 ? 38.939 4.297 4.308 1.00 62.94 92 PRO A O 1
ATOM 726 N N . LEU A 1 93 ? 38.353 5.267 2.381 1.00 64.81 93 LEU A N 1
ATOM 727 C CA . LEU A 1 93 ? 38.506 6.643 2.871 1.00 64.81 93 LEU A CA 1
ATOM 728 C C . LEU A 1 93 ? 37.404 7.032 3.874 1.00 64.81 93 LEU A C 1
ATOM 730 O O . LEU A 1 93 ? 37.690 7.643 4.897 1.00 64.81 93 LEU A O 1
ATOM 734 N N . VAL A 1 94 ? 36.165 6.598 3.633 1.00 67.69 94 VAL A N 1
ATOM 735 C CA . VAL A 1 94 ? 35.023 6.753 4.547 1.00 67.69 94 VAL A CA 1
ATOM 736 C C . VAL A 1 94 ? 35.195 5.874 5.784 1.00 67.69 94 VAL A C 1
ATOM 738 O O . VAL A 1 94 ? 34.947 6.342 6.890 1.00 67.69 94 VAL A O 1
ATOM 741 N N . LEU A 1 95 ? 35.673 4.632 5.635 1.00 67.19 95 LEU A N 1
ATOM 742 C CA . LEU A 1 95 ? 35.987 3.759 6.773 1.00 67.19 95 LEU A CA 1
ATOM 743 C C . LEU A 1 95 ? 37.126 4.323 7.636 1.00 67.19 95 LEU A C 1
ATOM 745 O O . LEU A 1 95 ? 37.035 4.267 8.860 1.00 67.19 95 LEU A O 1
ATOM 749 N N . LEU A 1 96 ? 38.159 4.908 7.019 1.00 67.94 96 LEU A N 1
ATOM 750 C CA . LEU A 1 96 ? 39.226 5.612 7.735 1.00 67.94 96 LEU A CA 1
ATOM 751 C C . LEU A 1 96 ? 38.694 6.870 8.426 1.00 67.94 96 LEU A C 1
ATOM 753 O O . LEU A 1 96 ? 38.974 7.054 9.603 1.00 67.94 96 LEU A O 1
ATOM 757 N N . ALA A 1 97 ? 37.870 7.683 7.759 1.00 69.25 97 ALA A N 1
ATOM 758 C CA . ALA A 1 97 ? 37.260 8.871 8.357 1.00 69.25 97 ALA A CA 1
ATOM 759 C C . ALA A 1 97 ? 36.336 8.523 9.540 1.00 69.25 97 ALA A C 1
ATOM 761 O O . ALA A 1 97 ? 36.417 9.156 10.589 1.00 69.25 97 ALA A O 1
ATOM 762 N N . LEU A 1 98 ? 35.511 7.476 9.425 1.00 67.62 98 LEU A N 1
ATOM 763 C CA . LEU A 1 98 ? 34.693 6.947 10.527 1.00 67.62 98 LEU A CA 1
ATOM 764 C C . LEU A 1 98 ? 35.556 6.379 11.663 1.00 67.62 98 LEU A C 1
ATOM 766 O O . LEU A 1 98 ? 35.214 6.553 12.833 1.00 67.62 98 LEU A O 1
ATOM 770 N N . GLY A 1 99 ? 36.679 5.733 11.338 1.00 61.94 99 GLY A N 1
ATOM 771 C CA . GLY A 1 99 ? 37.679 5.293 12.312 1.00 61.94 99 GLY A CA 1
ATOM 772 C C . GLY A 1 99 ? 38.323 6.466 13.054 1.00 61.94 99 GLY A C 1
ATOM 773 O O . GLY A 1 99 ? 38.428 6.433 14.277 1.00 61.94 99 GLY A O 1
ATOM 774 N N . SER A 1 100 ? 38.670 7.540 12.341 1.00 60.81 100 SER A N 1
ATOM 775 C CA . SER A 1 100 ? 39.220 8.774 12.909 1.00 60.81 100 SER A CA 1
ATOM 776 C C . SER A 1 100 ? 38.204 9.533 13.763 1.00 60.81 100 SER A C 1
ATOM 778 O O . SER A 1 100 ? 38.585 10.073 14.794 1.00 60.81 100 SER A O 1
ATOM 780 N N . ILE A 1 101 ? 36.919 9.531 13.392 1.00 63.34 101 ILE A N 1
ATOM 781 C CA . ILE A 1 101 ? 35.836 10.113 14.202 1.00 63.34 101 ILE A CA 1
ATOM 782 C C . ILE A 1 101 ? 35.601 9.286 15.474 1.00 63.34 101 ILE A C 1
ATOM 784 O O . ILE A 1 101 ? 35.437 9.847 16.551 1.00 63.34 101 ILE A O 1
ATOM 788 N N . LYS A 1 102 ? 35.639 7.947 15.398 1.00 57.97 102 LYS A N 1
ATOM 789 C CA . LYS A 1 102 ? 35.597 7.096 16.602 1.00 57.97 102 LYS A CA 1
ATOM 790 C C . LYS A 1 102 ? 36.801 7.329 17.517 1.00 57.97 102 LYS A C 1
ATOM 792 O O . LYS A 1 102 ? 36.626 7.368 18.733 1.00 57.97 102 LYS A O 1
ATOM 797 N N . ALA A 1 103 ? 37.990 7.503 16.939 1.00 60.06 103 ALA A N 1
ATOM 798 C CA . ALA A 1 103 ? 39.211 7.799 17.681 1.00 60.06 103 ALA A CA 1
ATOM 799 C C . ALA A 1 103 ? 39.188 9.208 18.305 1.00 60.06 103 ALA A C 1
ATOM 801 O O . ALA A 1 103 ? 39.639 9.374 19.436 1.00 60.06 103 ALA A O 1
ATOM 802 N N . SER A 1 104 ? 38.617 10.207 17.620 1.00 61.00 104 SER A N 1
ATOM 803 C CA . SER A 1 104 ? 38.474 11.572 18.148 1.00 61.00 104 SER A CA 1
ATOM 804 C C . SER A 1 104 ? 37.363 11.699 19.193 1.00 61.00 104 SER A C 1
ATOM 806 O O . SER A 1 104 ? 37.470 12.524 20.096 1.00 61.00 104 SER A O 1
ATOM 808 N N . LEU A 1 105 ? 36.331 10.851 19.125 1.00 59.09 105 LEU A N 1
ATOM 809 C CA . LEU A 1 105 ? 35.239 10.813 20.099 1.00 59.09 105 LEU A CA 1
ATOM 810 C C . LEU A 1 105 ? 35.611 10.146 21.432 1.00 59.09 105 LEU A C 1
ATOM 812 O O . LEU A 1 105 ? 34.758 10.107 22.315 1.00 59.09 105 LEU A O 1
ATOM 816 N N . PHE A 1 106 ? 36.838 9.624 21.607 1.00 56.16 106 PHE A N 1
ATOM 817 C CA . PHE A 1 106 ? 37.299 8.980 22.852 1.00 56.16 106 PHE A CA 1
ATOM 818 C C . PHE A 1 106 ? 36.248 8.033 23.478 1.00 56.16 106 PHE A C 1
ATOM 820 O O . PHE A 1 106 ? 36.174 7.879 24.696 1.00 56.16 106 PHE A O 1
ATOM 827 N N . LEU A 1 107 ? 35.436 7.361 22.649 1.00 54.41 107 LEU A N 1
ATOM 828 C CA . LEU A 1 107 ? 34.361 6.468 23.106 1.00 54.41 107 LEU A CA 1
ATOM 829 C C . LEU A 1 107 ? 34.915 5.236 23.846 1.00 54.41 107 LEU A C 1
ATOM 831 O O . LEU A 1 107 ? 34.192 4.599 24.605 1.00 54.41 107 LEU A O 1
ATOM 835 N N . GLU A 1 108 ? 36.207 4.932 23.684 1.00 54.47 108 GLU A N 1
ATOM 836 C CA . GLU A 1 108 ? 36.929 3.914 24.462 1.00 54.47 108 GLU A CA 1
ATOM 837 C C . GLU A 1 108 ? 37.247 4.352 25.903 1.00 54.47 108 GLU A C 1
ATOM 839 O O . GLU A 1 108 ? 37.526 3.506 26.751 1.00 54.47 108 GLU A O 1
ATOM 844 N N . LYS A 1 109 ? 37.171 5.656 26.210 1.00 54.00 109 LYS A N 1
ATOM 845 C CA . LYS A 1 109 ? 37.391 6.230 27.549 1.00 54.00 109 LYS A CA 1
ATOM 846 C C . LYS A 1 109 ? 36.100 6.691 28.226 1.00 54.00 109 LYS A C 1
ATOM 848 O O . LYS A 1 109 ? 36.148 7.536 29.117 1.00 54.00 109 LYS A O 1
ATOM 853 N N . LEU A 1 110 ? 34.945 6.144 27.853 1.00 52.28 110 LEU A N 1
ATOM 854 C CA . LEU A 1 110 ? 33.759 6.295 28.692 1.00 52.28 110 LEU A CA 1
ATOM 855 C C . LEU A 1 110 ? 34.029 5.586 30.030 1.00 52.28 110 LEU A C 1
ATOM 857 O O . LEU A 1 110 ? 34.244 4.368 30.031 1.00 52.28 110 LEU A O 1
ATOM 861 N N . PRO A 1 111 ? 34.060 6.305 31.171 1.00 57.53 111 PRO A N 1
ATOM 862 C CA . PRO A 1 111 ? 34.177 5.660 32.466 1.00 57.53 111 PRO A CA 1
ATOM 863 C C . PRO A 1 111 ? 33.012 4.685 32.584 1.00 57.53 111 PRO A C 1
ATOM 865 O O . PRO A 1 111 ? 31.854 5.060 32.391 1.00 57.53 111 PRO A O 1
ATOM 868 N N . ARG A 1 112 ? 33.321 3.411 32.848 1.00 57.12 112 ARG A N 1
ATOM 869 C CA . ARG A 1 112 ? 32.300 2.408 33.147 1.00 57.12 112 ARG A CA 1
ATOM 870 C C . ARG A 1 112 ? 31.503 2.939 34.332 1.00 57.12 112 ARG A C 1
ATOM 872 O O . ARG A 1 112 ? 32.008 2.946 35.453 1.00 57.12 112 ARG A O 1
ATOM 879 N N . LEU A 1 113 ? 30.293 3.427 34.059 1.00 56.16 113 LEU A N 1
ATOM 880 C CA . LEU A 1 113 ? 29.357 3.851 35.090 1.00 56.16 113 LEU A CA 1
ATOM 881 C C . LEU A 1 113 ? 29.242 2.699 36.095 1.00 56.16 113 LEU A C 1
ATOM 883 O O . LEU A 1 113 ? 29.097 1.545 35.669 1.00 56.16 113 LEU A O 1
ATOM 887 N N . PRO A 1 114 ? 29.352 2.964 37.407 1.00 57.41 114 PRO A N 1
ATOM 888 C CA . PRO A 1 114 ? 29.162 1.924 38.400 1.00 57.41 114 PRO A CA 1
ATOM 889 C C . PRO A 1 114 ? 27.789 1.308 38.151 1.00 57.41 114 PRO A C 1
ATOM 891 O O . PRO A 1 114 ? 26.778 2.011 38.136 1.00 57.41 114 PRO A O 1
ATOM 894 N N . SER A 1 115 ? 27.743 -0.003 37.898 1.00 53.97 115 SER A N 1
ATOM 895 C CA . SER A 1 115 ? 26.466 -0.690 37.768 1.00 53.97 115 SER A CA 1
ATOM 896 C C . SER A 1 115 ? 25.787 -0.604 39.130 1.00 53.97 115 SER A C 1
ATOM 898 O O . SER A 1 115 ? 26.165 -1.327 40.058 1.00 53.97 115 SER A O 1
ATOM 900 N N . ILE A 1 116 ? 24.820 0.299 39.274 1.00 58.75 116 ILE A N 1
ATOM 901 C CA . ILE A 1 116 ? 23.969 0.364 40.455 1.00 58.75 116 ILE A CA 1
ATOM 902 C C . ILE A 1 116 ? 23.104 -0.893 40.404 1.00 58.75 116 ILE A C 1
ATOM 904 O O . ILE A 1 116 ? 22.030 -0.930 39.807 1.00 58.75 116 ILE A O 1
ATOM 908 N N . ARG A 1 117 ? 23.619 -1.984 40.975 1.00 52.69 117 ARG A N 1
ATOM 909 C CA . ARG A 1 117 ? 22.843 -3.197 41.204 1.00 52.69 117 ARG A CA 1
ATOM 910 C C . ARG A 1 117 ? 21.894 -2.890 42.348 1.00 52.69 117 ARG A C 1
ATOM 912 O O . ARG A 1 117 ? 22.243 -3.069 43.513 1.00 52.69 117 ARG A O 1
ATOM 919 N N . PHE A 1 118 ? 20.696 -2.431 42.009 1.00 54.41 118 PHE A N 1
ATOM 920 C CA . PHE A 1 118 ? 19.580 -2.437 42.940 1.00 54.41 118 PHE A CA 1
ATOM 921 C C . PHE A 1 118 ? 19.364 -3.886 43.384 1.00 54.41 118 PHE A C 1
ATOM 923 O O . PHE A 1 118 ? 18.846 -4.712 42.634 1.00 54.41 118 PHE A O 1
ATOM 930 N N . LYS A 1 119 ? 19.799 -4.219 44.605 1.00 50.47 119 LYS A N 1
ATOM 931 C CA . LYS A 1 119 ? 19.400 -5.455 45.282 1.00 50.47 119 LYS A CA 1
ATOM 932 C C . LYS A 1 119 ? 17.930 -5.306 45.659 1.00 50.47 119 LYS A C 1
ATOM 934 O O . LYS A 1 119 ? 17.591 -5.034 46.805 1.00 50.47 119 LYS A O 1
ATOM 939 N N . THR A 1 120 ? 17.052 -5.437 44.672 1.00 57.12 120 THR A N 1
ATOM 940 C CA . THR A 1 120 ? 15.634 -5.632 44.935 1.00 57.12 120 THR A CA 1
ATOM 941 C C . THR A 1 120 ? 15.499 -6.970 45.656 1.00 57.12 120 THR A C 1
ATOM 943 O O . THR A 1 120 ? 15.921 -8.019 45.165 1.00 57.12 120 THR A O 1
ATOM 946 N N . SER A 1 121 ? 15.017 -6.920 46.898 1.00 59.53 121 SER A N 1
ATOM 947 C CA . SER A 1 121 ? 14.657 -8.111 47.657 1.00 59.53 121 SER A CA 1
ATOM 948 C C . SER A 1 121 ? 13.707 -8.943 46.795 1.00 59.53 121 SER A C 1
ATOM 950 O O . SER A 1 121 ? 12.634 -8.469 46.428 1.00 59.53 121 SER A O 1
ATOM 952 N N . ALA A 1 122 ? 14.077 -10.190 46.490 1.00 62.00 122 ALA A N 1
ATOM 953 C CA . ALA A 1 122 ? 13.273 -11.092 45.657 1.00 62.00 122 ALA A CA 1
ATOM 954 C C . ALA A 1 122 ? 11.844 -11.319 46.198 1.00 62.00 122 ALA A C 1
ATOM 956 O O . ALA A 1 122 ? 10.977 -11.828 45.490 1.00 62.00 122 ALA A O 1
ATOM 957 N N . ARG A 1 123 ? 11.589 -10.963 47.466 1.00 60.12 123 ARG A N 1
ATOM 958 C CA . ARG A 1 123 ? 10.264 -10.999 48.094 1.00 60.12 123 ARG A CA 1
ATOM 959 C C . ARG A 1 123 ? 9.485 -9.693 47.875 1.00 60.12 123 ARG A C 1
ATOM 961 O O . ARG A 1 123 ? 8.286 -9.762 47.646 1.00 60.12 123 ARG A O 1
ATOM 968 N N . VAL A 1 124 ? 10.155 -8.534 47.876 1.00 64.44 124 VAL A N 1
ATOM 969 C CA . VAL A 1 124 ? 9.547 -7.224 47.560 1.00 64.44 124 VAL A CA 1
ATOM 970 C C . VAL A 1 124 ? 9.195 -7.133 46.074 1.00 64.44 124 VAL A C 1
ATOM 972 O O . VAL A 1 124 ? 8.110 -6.657 45.751 1.00 64.44 124 VAL A O 1
ATOM 975 N N . SER A 1 125 ? 10.035 -7.671 45.179 1.00 72.19 125 SER A N 1
ATOM 976 C CA . SER A 1 125 ? 9.720 -7.720 43.745 1.00 72.19 125 SER A CA 1
ATOM 977 C C . SER A 1 125 ? 8.477 -8.558 43.456 1.00 72.19 125 SER A C 1
ATOM 979 O O . SER A 1 125 ? 7.607 -8.095 42.739 1.00 72.19 125 SER A O 1
ATOM 981 N N . ARG A 1 126 ? 8.329 -9.741 44.070 1.00 78.31 126 ARG A N 1
ATOM 982 C CA . ARG A 1 126 ? 7.171 -10.627 43.844 1.00 78.31 126 ARG A CA 1
ATOM 983 C C . ARG A 1 126 ? 5.851 -10.053 44.355 1.00 78.31 126 ARG A C 1
ATOM 985 O O . ARG A 1 126 ? 4.819 -10.276 43.730 1.00 78.31 126 ARG A O 1
ATOM 992 N N . THR A 1 127 ? 5.854 -9.351 45.488 1.00 83.06 127 THR A N 1
ATOM 993 C CA . THR A 1 127 ? 4.631 -8.713 46.004 1.00 83.06 127 THR A CA 1
ATOM 994 C C . THR A 1 127 ? 4.266 -7.489 45.169 1.00 83.06 127 THR A C 1
ATOM 996 O O . THR A 1 127 ? 3.098 -7.332 44.832 1.00 83.06 127 THR A O 1
ATOM 999 N N . ALA A 1 128 ? 5.253 -6.676 44.771 1.00 85.56 128 ALA A N 1
ATOM 1000 C CA . ALA A 1 128 ? 5.040 -5.550 43.864 1.00 85.56 128 ALA A CA 1
ATOM 1001 C C . ALA A 1 128 ? 4.490 -6.009 42.503 1.00 85.56 128 ALA A C 1
ATOM 1003 O O . ALA A 1 128 ? 3.544 -5.410 42.006 1.00 85.56 128 ALA A O 1
ATOM 1004 N N . ASP A 1 129 ? 5.001 -7.116 41.958 1.00 86.69 129 ASP A N 1
ATOM 1005 C CA . ASP A 1 129 ? 4.536 -7.687 40.687 1.00 86.69 129 ASP A CA 1
ATOM 1006 C C . ASP A 1 129 ? 3.089 -8.195 40.776 1.00 86.69 129 ASP A C 1
ATOM 1008 O O . ASP A 1 129 ? 2.281 -7.978 39.879 1.00 86.69 129 ASP A O 1
ATOM 1012 N N . ARG A 1 130 ? 2.718 -8.831 41.897 1.00 90.00 130 ARG A N 1
ATOM 1013 C CA . ARG A 1 130 ? 1.334 -9.274 42.137 1.00 90.00 130 ARG A CA 1
ATOM 1014 C C . ARG A 1 130 ? 0.375 -8.108 42.321 1.00 90.00 130 ARG A C 1
ATOM 1016 O O . ARG A 1 130 ? -0.739 -8.174 41.814 1.00 90.00 130 ARG A O 1
ATOM 1023 N N . VAL A 1 131 ? 0.788 -7.065 43.042 1.00 93.69 131 VAL A N 1
ATOM 1024 C CA . VAL A 1 131 ? -0.013 -5.844 43.204 1.00 93.69 131 VAL A CA 1
ATOM 1025 C C . VAL A 1 131 ? -0.186 -5.158 41.853 1.00 93.69 131 VAL A C 1
ATOM 1027 O O . VAL A 1 131 ? -1.299 -4.775 41.518 1.00 93.69 131 VAL A O 1
ATOM 1030 N N . TRP A 1 132 ? 0.875 -5.077 41.048 1.00 90.06 132 TRP A N 1
ATOM 1031 C CA . TRP A 1 132 ? 0.816 -4.542 39.692 1.00 90.06 132 TRP A CA 1
ATOM 1032 C C . TRP A 1 132 ? -0.132 -5.345 38.798 1.00 90.06 132 TRP A C 1
ATOM 1034 O O . TRP A 1 132 ? -1.039 -4.769 38.207 1.00 90.06 132 TRP A O 1
ATOM 1044 N N . LEU A 1 133 ? 0.000 -6.675 38.761 1.00 91.88 133 LEU A N 1
ATOM 1045 C CA . LEU A 1 133 ? -0.905 -7.554 38.016 1.00 91.88 133 LEU A CA 1
ATOM 1046 C C . LEU A 1 133 ? -2.356 -7.426 38.482 1.00 91.88 133 LEU A C 1
ATOM 1048 O O . LEU A 1 133 ? -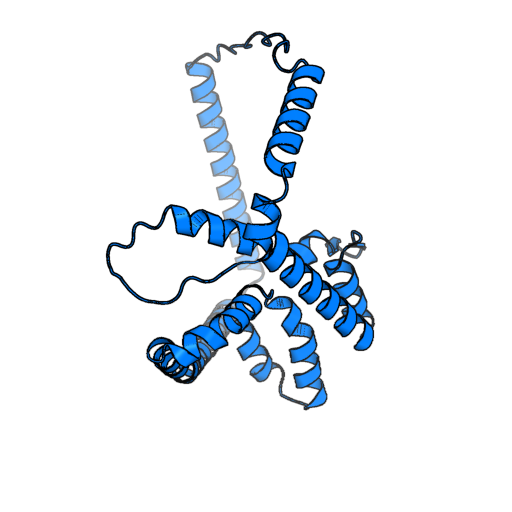3.254 -7.388 37.648 1.00 91.88 133 LEU A O 1
ATOM 1052 N N . ALA A 1 134 ? -2.595 -7.331 39.791 1.00 94.69 134 ALA A N 1
ATOM 1053 C CA . ALA A 1 134 ? -3.934 -7.127 40.334 1.00 94.69 134 ALA A CA 1
ATOM 1054 C C . ALA A 1 134 ? -4.512 -5.766 39.922 1.00 94.69 134 ALA A C 1
ATOM 1056 O O . ALA A 1 134 ? -5.689 -5.682 39.586 1.00 94.69 134 ALA A O 1
ATOM 1057 N N . LEU A 1 135 ? -3.689 -4.716 39.901 1.00 95.31 135 LEU A N 1
ATOM 1058 C CA . LEU A 1 135 ? -4.089 -3.370 39.492 1.00 95.31 135 LEU A CA 1
ATOM 1059 C C . LEU A 1 135 ? -4.385 -3.318 37.987 1.00 95.31 135 LEU A C 1
ATOM 1061 O O . LEU A 1 135 ? -5.419 -2.791 37.588 1.00 95.31 135 LEU A O 1
ATOM 1065 N N . VAL A 1 136 ? -3.543 -3.946 37.162 1.00 94.50 136 VAL A N 1
ATOM 1066 C CA . VAL A 1 136 ? -3.779 -4.107 35.719 1.00 94.50 136 VAL A CA 1
ATOM 1067 C C . VAL A 1 136 ? -5.053 -4.912 35.468 1.00 94.50 136 VAL A C 1
ATOM 1069 O O . VAL A 1 136 ? -5.898 -4.483 34.689 1.00 94.50 136 VAL A O 1
ATOM 1072 N N . ALA A 1 137 ? -5.245 -6.037 36.162 1.00 95.12 137 ALA A N 1
ATOM 1073 C CA . ALA A 1 137 ? -6.456 -6.844 36.040 1.00 95.12 137 ALA A CA 1
ATOM 1074 C C . ALA A 1 137 ? -7.706 -6.058 36.459 1.00 95.12 137 ALA A C 1
ATOM 1076 O O . ALA A 1 137 ? -8.712 -6.091 35.754 1.00 95.12 137 ALA A O 1
ATOM 1077 N N . ALA A 1 138 ? -7.640 -5.301 37.558 1.00 95.69 138 ALA A N 1
ATOM 1078 C CA . ALA A 1 138 ? -8.727 -4.438 38.004 1.00 95.69 138 ALA A CA 1
ATOM 1079 C C . ALA A 1 138 ? -9.035 -3.331 36.984 1.00 95.69 138 ALA A C 1
ATOM 1081 O O . ALA A 1 138 ? -10.204 -3.084 36.700 1.00 95.69 138 ALA A O 1
ATOM 1082 N N . ALA A 1 139 ? -8.012 -2.713 36.385 1.00 95.12 139 ALA A N 1
ATOM 1083 C CA . ALA A 1 139 ? -8.178 -1.725 35.323 1.00 95.12 139 ALA A CA 1
ATOM 1084 C C . ALA A 1 139 ? -8.817 -2.338 34.066 1.00 95.12 139 ALA A C 1
ATOM 1086 O O . ALA A 1 139 ? -9.737 -1.750 33.503 1.00 95.12 139 ALA A O 1
ATOM 1087 N N . CYS A 1 140 ? -8.401 -3.543 33.660 1.00 96.19 140 CYS A N 1
ATOM 1088 C CA . CYS A 1 140 ? -9.026 -4.275 32.557 1.00 96.19 140 CYS A CA 1
ATOM 1089 C C . CYS A 1 140 ? -10.494 -4.603 32.851 1.00 96.19 140 CYS A C 1
ATOM 1091 O O . CYS A 1 140 ? -11.347 -4.371 32.000 1.00 96.19 140 CYS A O 1
ATOM 1093 N N . ILE A 1 141 ? -10.807 -5.100 34.051 1.00 95.88 141 ILE A N 1
ATOM 1094 C CA . ILE A 1 141 ? -12.185 -5.407 34.460 1.00 95.88 141 ILE A CA 1
ATOM 1095 C C . ILE A 1 141 ? -13.032 -4.131 34.478 1.00 95.88 141 ILE A C 1
ATOM 1097 O O . ILE A 1 141 ? -14.131 -4.125 33.930 1.00 95.88 141 ILE A O 1
ATOM 1101 N N . ALA A 1 142 ? -12.520 -3.040 35.052 1.00 95.25 142 ALA A N 1
ATOM 1102 C CA . ALA A 1 142 ? -13.201 -1.749 35.054 1.00 95.25 142 ALA A CA 1
ATOM 1103 C C . ALA A 1 142 ? -13.456 -1.245 33.625 1.00 95.25 142 ALA A C 1
ATOM 1105 O O . ALA A 1 142 ? -14.571 -0.829 33.321 1.00 95.25 142 ALA A O 1
ATOM 1106 N N . GLY A 1 143 ? -12.464 -1.364 32.736 1.00 93.25 143 GLY A N 1
ATOM 1107 C CA . GLY A 1 143 ? -12.593 -1.026 31.320 1.00 93.25 143 GLY A CA 1
ATOM 1108 C C . GLY A 1 143 ? -13.655 -1.864 30.605 1.00 93.25 143 GLY A C 1
ATOM 1109 O O . GLY A 1 143 ? -14.497 -1.308 29.906 1.00 93.25 143 GLY A O 1
ATOM 1110 N N . ILE A 1 144 ? -13.683 -3.182 30.833 1.00 94.31 144 ILE A N 1
ATOM 1111 C CA . ILE A 1 144 ? -14.701 -4.086 30.273 1.00 94.31 144 ILE A CA 1
ATOM 1112 C C . ILE A 1 144 ? -16.095 -3.709 30.774 1.00 94.31 144 ILE A C 1
ATOM 1114 O O . ILE A 1 144 ? -17.021 -3.623 29.975 1.00 94.31 144 ILE A O 1
ATOM 1118 N N . LEU A 1 145 ? -16.252 -3.454 32.075 1.00 92.44 145 LEU A N 1
ATOM 1119 C CA . LEU A 1 145 ? -17.537 -3.070 32.661 1.00 92.44 145 LEU A CA 1
ATOM 1120 C C . LEU A 1 145 ? -18.020 -1.712 32.145 1.00 92.44 145 LEU A C 1
ATOM 1122 O O . LEU A 1 145 ? -19.214 -1.518 31.919 1.00 92.44 145 LEU A O 1
ATOM 1126 N N . GLN A 1 146 ? -17.107 -0.759 31.969 1.00 89.88 146 GLN A N 1
ATOM 1127 C CA . GLN A 1 146 ? -17.438 0.553 31.429 1.00 89.88 146 GLN A CA 1
ATOM 1128 C C . GLN A 1 146 ? -17.835 0.452 29.956 1.00 89.88 146 GLN A C 1
ATOM 1130 O O . GLN A 1 146 ? -18.849 1.025 29.563 1.00 89.88 146 GLN A O 1
ATOM 1135 N N . LEU A 1 147 ? -17.109 -0.353 29.176 1.00 88.06 147 LEU A N 1
ATOM 1136 C CA . LEU A 1 147 ? -17.433 -0.638 27.784 1.00 88.06 147 LEU A CA 1
ATOM 1137 C C . LEU A 1 147 ? -18.772 -1.373 27.657 1.00 88.06 147 LEU A C 1
ATOM 1139 O O . LEU A 1 147 ? -19.596 -0.985 26.839 1.00 88.06 147 LEU A O 1
ATOM 1143 N N . SER A 1 148 ? -19.045 -2.381 28.488 1.00 84.44 148 SER A N 1
ATOM 1144 C CA . SER A 1 148 ? -20.304 -3.131 28.434 1.00 84.44 148 SER A CA 1
ATOM 1145 C C . SER A 1 148 ? -21.504 -2.271 28.826 1.00 84.44 148 SER A C 1
ATOM 1147 O O . SER A 1 148 ? -22.567 -2.398 28.226 1.00 84.44 148 SER A O 1
ATOM 1149 N N . ARG A 1 149 ? -21.348 -1.378 29.815 1.00 85.94 149 ARG A N 1
ATOM 1150 C CA . ARG A 1 149 ? -22.392 -0.413 30.196 1.00 85.94 149 ARG A CA 1
ATOM 1151 C C . ARG A 1 149 ? -22.641 0.603 29.088 1.00 85.94 149 ARG A C 1
ATOM 1153 O O . ARG A 1 149 ? -23.795 0.868 28.786 1.00 85.94 149 ARG A O 1
ATOM 1160 N N . PHE A 1 150 ? -21.576 1.120 28.474 1.00 83.75 150 PHE A N 1
ATOM 1161 C CA . PHE A 1 150 ? -21.666 2.046 27.346 1.00 83.75 150 PHE A CA 1
ATOM 1162 C C . PHE A 1 150 ? -22.325 1.399 26.122 1.00 83.75 150 PHE A C 1
ATOM 1164 O O . PHE A 1 150 ? -23.207 1.990 25.508 1.00 83.75 150 PHE A O 1
ATOM 1171 N N . ILE A 1 151 ? -21.951 0.162 25.789 1.00 81.56 151 ILE A N 1
ATOM 1172 C CA . ILE A 1 151 ? -22.584 -0.598 24.706 1.00 81.56 151 ILE A CA 1
ATOM 1173 C C . ILE A 1 151 ? -24.064 -0.823 25.032 1.00 81.56 151 ILE A C 1
ATOM 1175 O O . ILE A 1 151 ? -24.918 -0.496 24.219 1.00 81.56 151 ILE A O 1
ATOM 1179 N N . GLY A 1 152 ? -24.383 -1.294 26.241 1.00 78.19 152 GLY A N 1
ATOM 1180 C CA . GLY A 1 152 ? -25.762 -1.574 26.646 1.00 78.19 152 GLY A CA 1
ATOM 1181 C C . GLY A 1 152 ? -26.674 -0.344 26.746 1.00 78.19 152 GLY A C 1
ATOM 1182 O O . GLY A 1 152 ? -27.886 -0.496 26.637 1.00 78.19 152 GLY A O 1
ATOM 1183 N N . SER A 1 153 ? -26.128 0.861 26.952 1.00 76.19 153 SER A N 1
ATOM 1184 C CA . SER A 1 153 ? -26.917 2.101 27.010 1.00 76.19 153 SER A CA 1
ATOM 1185 C C . SER A 1 153 ? -27.152 2.755 25.652 1.00 76.19 153 SER A C 1
ATOM 1187 O O . SER A 1 153 ? -28.031 3.606 25.546 1.00 76.19 153 SER A O 1
ATOM 1189 N N . THR A 1 154 ? -26.341 2.418 24.648 1.00 75.50 154 THR A N 1
ATOM 1190 C CA . THR A 1 154 ? -26.225 3.226 23.422 1.00 75.50 154 THR A CA 1
ATOM 1191 C C . THR A 1 154 ? -26.444 2.417 22.147 1.00 75.50 154 THR A C 1
ATOM 1193 O O . THR A 1 154 ? -26.845 2.998 21.147 1.00 75.50 154 THR A O 1
ATOM 1196 N N . LEU A 1 155 ? -26.194 1.102 22.168 1.00 76.75 155 LEU A N 1
ATOM 1197 C CA . LEU A 1 155 ? -26.293 0.227 20.999 1.00 76.75 155 LEU A CA 1
ATOM 1198 C C . LEU A 1 155 ? -27.482 -0.724 21.135 1.00 76.75 155 LEU A C 1
ATOM 1200 O O . LEU A 1 155 ? -27.588 -1.485 22.099 1.00 76.75 155 LEU A O 1
ATOM 1204 N N . GLY A 1 156 ? -28.363 -0.699 20.140 1.00 83.00 156 GLY A N 1
ATOM 1205 C CA . GLY A 1 156 ? -29.444 -1.665 19.999 1.00 83.00 156 GLY A CA 1
ATOM 1206 C C . GLY A 1 156 ? -28.974 -2.965 19.340 1.00 83.00 156 GLY A C 1
ATOM 1207 O O . GLY A 1 156 ? -27.935 -3.029 18.685 1.00 83.00 156 GLY A O 1
ATOM 1208 N N . TRP A 1 157 ? -29.787 -4.021 19.444 1.00 81.88 157 TRP A N 1
ATOM 1209 C CA . TRP A 1 157 ? -29.575 -5.263 18.683 1.00 81.88 157 TRP A CA 1
ATOM 1210 C C . TRP A 1 157 ? -29.598 -5.039 17.163 1.00 81.88 157 TRP A C 1
ATOM 1212 O O . TRP A 1 157 ? -28.956 -5.778 16.418 1.00 81.88 157 TRP A O 1
ATOM 1222 N N . GLU A 1 158 ? -30.301 -4.000 16.711 1.00 86.06 158 GLU A N 1
ATOM 1223 C CA . GLU A 1 158 ? -30.335 -3.568 15.314 1.00 86.06 158 GLU A CA 1
ATOM 1224 C C . GLU A 1 158 ? -28.974 -3.045 14.835 1.00 86.06 158 GLU A C 1
ATOM 1226 O O . GLU A 1 158 ? -28.547 -3.400 13.739 1.00 86.06 158 GLU A O 1
ATOM 1231 N N . ASP A 1 159 ? -28.242 -2.299 15.667 1.00 85.69 159 ASP A N 1
ATOM 1232 C CA . ASP A 1 159 ? -26.900 -1.801 15.333 1.00 85.69 159 ASP A CA 1
ATOM 1233 C C . ASP A 1 159 ? -25.899 -2.948 15.180 1.00 85.69 159 ASP A C 1
ATOM 1235 O O . ASP A 1 159 ? -25.032 -2.933 14.305 1.00 85.69 159 ASP A O 1
ATOM 1239 N N . VAL A 1 160 ? -26.039 -3.986 16.008 1.00 85.25 160 VAL A N 1
ATOM 1240 C CA . VAL A 1 160 ? -25.217 -5.198 15.913 1.00 85.25 160 VAL A CA 1
ATOM 1241 C C . VAL A 1 160 ? -25.526 -5.946 14.618 1.00 85.25 160 VAL A C 1
ATOM 1243 O O . VAL A 1 160 ? -24.604 -6.319 13.890 1.00 85.25 160 VAL A O 1
ATOM 1246 N N . ALA A 1 161 ? -26.808 -6.142 14.302 1.00 88.38 161 ALA A N 1
ATOM 1247 C CA . ALA A 1 161 ? -27.229 -6.825 13.084 1.00 88.38 161 ALA A CA 1
ATOM 1248 C C . ALA A 1 161 ? -26.829 -6.049 11.818 1.00 88.38 161 ALA A C 1
ATOM 1250 O O . ALA A 1 161 ? -26.336 -6.650 10.861 1.00 88.38 161 ALA A O 1
ATOM 1251 N N . SER A 1 162 ? -26.983 -4.722 11.819 1.00 89.12 162 SER A N 1
ATOM 1252 C CA . SER A 1 162 ? -26.617 -3.859 10.695 1.00 89.12 162 SER A CA 1
ATOM 1253 C C . SER A 1 162 ? -25.103 -3.817 10.495 1.00 89.12 162 SER A C 1
ATOM 1255 O O . SER A 1 162 ? -24.636 -4.035 9.379 1.00 89.12 162 SER A O 1
ATOM 1257 N N . THR A 1 163 ? -24.319 -3.656 11.564 1.00 89.56 163 THR A N 1
ATOM 1258 C CA . THR A 1 163 ? -22.849 -3.668 11.495 1.00 89.56 163 THR A CA 1
ATOM 1259 C C . THR A 1 163 ? -22.331 -5.022 11.022 1.00 89.56 163 THR A C 1
ATOM 1261 O O . THR A 1 163 ? -21.448 -5.085 10.167 1.00 89.56 163 THR A O 1
ATOM 1264 N N . PHE A 1 164 ? -22.905 -6.120 11.523 1.00 91.50 164 PHE A N 1
ATOM 1265 C CA . PHE A 1 164 ? -22.559 -7.464 11.069 1.00 91.50 164 PHE A CA 1
ATOM 1266 C C . PHE A 1 164 ? -22.917 -7.673 9.590 1.00 91.50 164 PHE A C 1
ATOM 1268 O O . PHE A 1 164 ? -22.100 -8.186 8.825 1.00 91.50 164 PHE A O 1
ATOM 1275 N N . GLY A 1 165 ? -24.098 -7.218 9.161 1.00 93.50 165 GLY A N 1
ATOM 1276 C CA . GLY A 1 165 ? -24.533 -7.259 7.765 1.00 93.50 165 GLY A CA 1
ATOM 1277 C C . GLY A 1 165 ? -23.625 -6.449 6.837 1.00 93.50 165 GLY A C 1
ATOM 1278 O O . GLY A 1 165 ? -23.181 -6.963 5.811 1.00 93.50 165 GLY A O 1
ATOM 1279 N N . LEU A 1 166 ? -23.272 -5.219 7.219 1.00 92.06 166 LEU A N 1
ATOM 1280 C CA . LEU A 1 166 ? -22.308 -4.378 6.500 1.00 92.06 166 LEU A CA 1
ATOM 1281 C C . LEU A 1 166 ? -20.921 -5.039 6.441 1.00 92.06 166 LEU A C 1
ATOM 1283 O O . LEU A 1 166 ? -20.273 -5.038 5.391 1.00 92.06 166 LEU A O 1
ATOM 1287 N N . GLY A 1 167 ? -20.488 -5.676 7.530 1.00 92.38 167 GLY A N 1
ATOM 1288 C CA . GLY A 1 167 ? -19.278 -6.498 7.577 1.00 92.38 167 GLY A CA 1
ATOM 1289 C C . GLY A 1 167 ? -19.311 -7.652 6.569 1.00 92.38 167 GLY A C 1
ATOM 1290 O O . GLY A 1 167 ? -18.354 -7.866 5.828 1.00 92.38 167 GLY A O 1
ATOM 1291 N N . LEU A 1 168 ? -20.437 -8.356 6.461 1.00 94.88 168 LEU A N 1
ATOM 1292 C CA . LEU A 1 168 ? -20.600 -9.429 5.481 1.00 94.88 168 LEU A CA 1
ATOM 1293 C C . LEU A 1 168 ? -20.577 -8.899 4.037 1.00 94.88 168 LEU A C 1
ATOM 1295 O O . LEU A 1 168 ? -19.931 -9.482 3.168 1.00 94.88 168 LEU A O 1
ATOM 1299 N N . ILE A 1 169 ? -21.244 -7.770 3.780 1.00 92.94 169 ILE A N 1
ATOM 1300 C CA . ILE A 1 169 ? -21.279 -7.127 2.458 1.00 92.94 169 ILE A CA 1
ATOM 1301 C C . ILE A 1 169 ? -19.873 -6.683 2.039 1.00 92.94 169 ILE A C 1
ATOM 1303 O O . ILE A 1 169 ? -19.463 -6.917 0.901 1.00 92.94 169 ILE A O 1
ATOM 1307 N N . THR A 1 170 ? -19.112 -6.073 2.951 1.00 91.69 170 THR A N 1
ATOM 1308 C CA . THR A 1 170 ? -17.717 -5.678 2.694 1.00 91.69 170 THR A CA 1
ATOM 1309 C C . THR A 1 170 ? -16.809 -6.886 2.475 1.00 91.69 170 THR A C 1
ATOM 1311 O O . THR A 1 170 ? -16.002 -6.864 1.547 1.00 91.69 170 THR A O 1
ATOM 1314 N N . LEU A 1 171 ? -16.989 -7.972 3.234 1.00 91.88 171 LEU A N 1
ATOM 1315 C CA . LEU A 1 171 ? -16.265 -9.227 3.022 1.00 91.88 171 LEU A CA 1
ATOM 1316 C C . LEU A 1 171 ? -16.531 -9.800 1.627 1.00 91.88 171 LEU A C 1
ATOM 1318 O O . LEU A 1 171 ? -15.586 -10.151 0.919 1.00 91.88 171 LEU A O 1
ATOM 1322 N N . VAL A 1 172 ? -17.799 -9.873 1.212 1.00 94.12 172 VAL A N 1
ATOM 1323 C CA . VAL A 1 172 ? -18.180 -10.339 -0.129 1.00 94.12 172 VAL A CA 1
ATOM 1324 C C . VAL A 1 172 ? -17.561 -9.438 -1.190 1.00 94.12 172 VAL A C 1
ATOM 1326 O O . VAL A 1 172 ? -16.935 -9.933 -2.124 1.00 94.12 172 VAL A O 1
ATOM 1329 N N . ARG A 1 173 ? -17.663 -8.117 -1.023 1.00 92.12 173 ARG A N 1
ATOM 1330 C CA . ARG A 1 173 ? -17.076 -7.127 -1.933 1.00 92.12 173 ARG A CA 1
ATOM 1331 C C . ARG A 1 173 ? -15.569 -7.336 -2.109 1.00 92.12 173 ARG A C 1
ATOM 1333 O O . ARG A 1 173 ? -15.105 -7.420 -3.243 1.00 92.12 173 ARG A O 1
ATOM 1340 N N . VAL A 1 174 ? -14.811 -7.451 -1.018 1.00 93.12 174 VAL A N 1
ATOM 1341 C CA . VAL A 1 174 ? -13.355 -7.673 -1.068 1.00 93.12 174 VAL A CA 1
ATOM 1342 C C . VAL A 1 174 ? -13.032 -9.043 -1.666 1.00 93.12 174 VAL A C 1
ATOM 1344 O O . VAL A 1 174 ? -12.155 -9.143 -2.518 1.00 93.12 174 VAL A O 1
ATOM 1347 N N . SER A 1 175 ? -13.780 -10.086 -1.302 1.00 94.50 175 SER A N 1
ATOM 1348 C CA . SER A 1 175 ? -13.588 -11.437 -1.843 1.00 94.50 175 SER A CA 1
ATOM 1349 C C . SER A 1 175 ? -13.794 -11.479 -3.358 1.00 94.50 175 SER A C 1
ATOM 1351 O O . SER A 1 175 ? -12.964 -12.027 -4.078 1.00 94.50 175 SER A O 1
ATOM 1353 N N . VAL A 1 176 ? -14.859 -10.846 -3.863 1.00 94.88 176 VAL A N 1
ATOM 1354 C CA . VAL A 1 176 ? -15.130 -10.732 -5.305 1.00 94.88 176 VAL A CA 1
ATOM 1355 C C . VAL A 1 176 ? -13.992 -9.997 -6.009 1.00 94.88 176 VAL A C 1
ATOM 1357 O O . VAL A 1 176 ? -13.517 -10.462 -7.043 1.00 94.88 176 VAL A O 1
ATOM 1360 N N . LEU A 1 177 ? -13.506 -8.891 -5.440 1.00 93.69 177 LEU A N 1
ATOM 1361 C CA . LEU A 1 177 ? -12.380 -8.150 -6.007 1.00 93.69 177 LEU A CA 1
ATOM 1362 C C . LEU A 1 177 ? -11.089 -8.972 -6.040 1.00 93.69 177 LEU A C 1
ATOM 1364 O O . LEU A 1 177 ? -10.395 -8.940 -7.051 1.00 93.69 177 LEU A O 1
ATOM 1368 N N . ILE A 1 178 ? -10.788 -9.742 -4.990 1.00 94.38 178 ILE A N 1
ATOM 1369 C CA . ILE A 1 178 ? -9.626 -10.643 -4.957 1.00 94.38 178 ILE A CA 1
ATOM 1370 C C . ILE A 1 178 ? -9.747 -11.714 -6.041 1.00 94.38 178 ILE A C 1
ATOM 1372 O O . ILE A 1 178 ? -8.767 -11.991 -6.734 1.00 94.38 178 ILE A O 1
ATOM 1376 N N . VAL A 1 179 ? -10.934 -12.300 -6.224 1.00 96.06 179 VAL A N 1
ATOM 1377 C CA . VAL A 1 179 ? -11.172 -13.304 -7.270 1.00 96.06 179 VAL A CA 1
ATOM 1378 C C . VAL A 1 179 ? -10.977 -12.688 -8.653 1.00 96.06 179 VAL A C 1
ATOM 1380 O O . VAL A 1 179 ? -10.216 -13.230 -9.450 1.00 96.06 179 VAL A O 1
ATOM 1383 N N . LEU A 1 180 ? -11.589 -11.534 -8.930 1.00 94.94 180 LEU A N 1
ATOM 1384 C CA . LEU A 1 180 ? -11.442 -10.832 -10.210 1.00 94.94 180 LEU A CA 1
ATOM 1385 C C . LEU A 1 180 ? -9.987 -10.436 -10.482 1.00 94.94 180 LEU A C 1
ATOM 1387 O O . LEU A 1 180 ? -9.471 -10.684 -11.572 1.00 94.94 180 LEU A O 1
ATOM 1391 N N . ALA A 1 181 ? -9.306 -9.873 -9.482 1.00 94.31 181 ALA A N 1
ATOM 1392 C CA . ALA A 1 181 ? -7.897 -9.526 -9.582 1.00 94.31 181 ALA A CA 1
ATOM 1393 C C . ALA A 1 181 ? -7.046 -10.772 -9.845 1.00 94.31 181 ALA A C 1
ATOM 1395 O O . ALA A 1 181 ? -6.178 -10.735 -10.708 1.00 94.31 181 ALA A O 1
ATOM 1396 N N . SER A 1 182 ? -7.325 -11.891 -9.175 1.00 94.88 182 SER A N 1
ATOM 1397 C CA . SER A 1 182 ? -6.592 -13.144 -9.370 1.00 94.88 182 SER A CA 1
ATOM 1398 C C . SER A 1 182 ? -6.810 -13.720 -10.767 1.00 94.88 182 SER A C 1
ATOM 1400 O O . SER A 1 182 ? -5.848 -14.104 -11.423 1.00 94.88 182 SER A O 1
ATOM 1402 N N . VAL A 1 183 ? -8.051 -13.730 -11.260 1.00 96.56 183 VAL A N 1
ATOM 1403 C CA . VAL A 1 183 ? -8.397 -14.217 -12.606 1.00 96.56 183 VAL A CA 1
ATOM 1404 C C . VAL A 1 183 ? -7.660 -13.437 -13.695 1.00 96.56 183 VAL A C 1
ATOM 1406 O O . VAL A 1 183 ? -7.281 -14.022 -14.704 1.00 96.56 183 VAL A O 1
ATOM 1409 N N . VAL A 1 184 ? -7.416 -12.140 -13.496 1.00 94.81 184 VAL A N 1
ATOM 1410 C CA . VAL A 1 184 ? -6.679 -11.311 -14.460 1.00 94.81 184 VAL A CA 1
ATOM 1411 C C . VAL A 1 184 ? -5.165 -11.397 -14.238 1.00 94.81 184 VAL A C 1
ATOM 1413 O O . VAL A 1 184 ? -4.417 -11.710 -15.162 1.00 94.81 184 VAL A O 1
ATOM 1416 N N . TRP A 1 185 ? -4.689 -11.144 -13.018 1.00 93.31 185 TRP A N 1
ATOM 1417 C CA . TRP A 1 185 ? -3.264 -10.977 -12.730 1.00 93.31 185 TRP A CA 1
ATOM 1418 C C . TRP A 1 185 ? -2.495 -12.285 -12.576 1.00 93.31 185 TRP A C 1
ATOM 1420 O O . TRP A 1 185 ? -1.320 -12.314 -12.934 1.00 93.31 185 TRP A O 1
ATOM 1430 N N . VAL A 1 186 ? -3.110 -13.372 -12.094 1.00 94.69 186 VAL A N 1
ATOM 1431 C CA . VAL A 1 186 ? -2.404 -14.658 -11.951 1.00 94.69 186 VAL A CA 1
ATOM 1432 C C . VAL A 1 186 ? -2.009 -15.219 -13.318 1.00 94.69 186 VAL A C 1
ATOM 1434 O O . VAL A 1 186 ? -0.827 -15.515 -13.491 1.00 94.69 186 VAL A O 1
ATOM 1437 N N . PRO A 1 187 ? -2.897 -15.308 -14.331 1.00 94.69 187 PRO A N 1
ATOM 1438 C CA . PRO A 1 187 ? -2.495 -15.777 -15.656 1.00 94.69 187 PRO A CA 1
ATOM 1439 C C . PRO A 1 187 ? -1.444 -14.881 -16.309 1.00 94.69 187 PRO A C 1
ATOM 1441 O O . PRO A 1 187 ? -0.494 -15.391 -16.898 1.00 94.69 187 PRO A O 1
ATOM 1444 N N . ILE A 1 188 ? -1.573 -13.556 -16.168 1.00 92.00 188 ILE A N 1
ATOM 1445 C CA . ILE A 1 188 ? -0.584 -12.598 -16.680 1.00 92.00 188 ILE A CA 1
ATOM 1446 C C . ILE A 1 188 ? 0.769 -12.815 -15.991 1.00 92.00 188 ILE A C 1
ATOM 1448 O O . ILE A 1 188 ? 1.792 -12.911 -16.664 1.00 92.00 188 ILE A O 1
ATOM 1452 N N . GLY A 1 189 ? 0.782 -12.950 -14.664 1.00 90.25 189 GLY A N 1
ATOM 1453 C CA . GLY A 1 189 ? 1.989 -13.204 -13.882 1.00 90.25 189 GLY A CA 1
ATOM 1454 C C . GLY A 1 189 ? 2.659 -14.525 -14.258 1.00 90.25 189 GLY A C 1
ATOM 1455 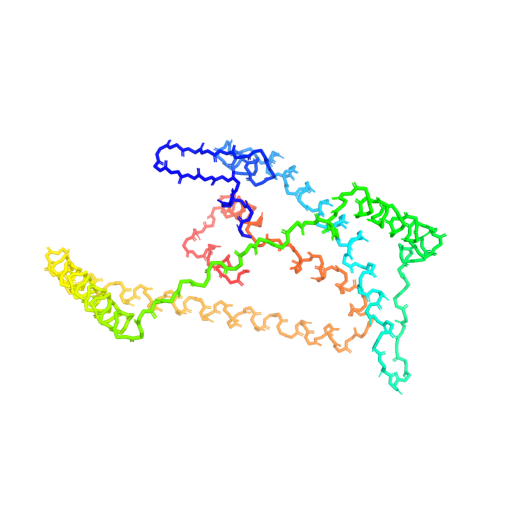O O . GLY A 1 189 ? 3.869 -14.556 -14.477 1.00 90.25 189 GLY A O 1
ATOM 1456 N N . VAL A 1 190 ? 1.875 -15.596 -14.422 1.00 92.44 190 VAL A N 1
ATOM 1457 C CA . VAL A 1 190 ? 2.366 -16.904 -14.880 1.00 92.44 190 VAL A CA 1
ATOM 1458 C C . VAL A 1 190 ? 2.929 -16.803 -16.298 1.00 92.44 190 VAL A C 1
ATOM 1460 O O . VAL A 1 190 ? 4.033 -17.278 -16.553 1.00 92.44 190 VAL A O 1
ATOM 1463 N N . TRP A 1 191 ? 2.233 -16.134 -17.218 1.00 91.56 191 TRP A N 1
ATOM 1464 C CA . TRP A 1 191 ? 2.703 -15.950 -18.592 1.00 91.56 191 TRP A CA 1
ATOM 1465 C C . TRP A 1 191 ? 4.002 -15.133 -18.669 1.00 91.56 191 TRP A C 1
ATOM 1467 O O . TRP A 1 191 ? 4.899 -15.484 -19.439 1.00 91.56 191 TRP A O 1
ATOM 1477 N N . ILE A 1 192 ? 4.143 -14.077 -17.860 1.00 89.38 192 ILE A N 1
ATOM 1478 C CA . ILE A 1 192 ? 5.386 -13.295 -17.770 1.00 89.38 192 ILE A CA 1
ATOM 1479 C C . ILE A 1 192 ? 6.506 -14.150 -17.163 1.00 89.38 192 ILE A C 1
ATOM 1481 O O . ILE A 1 192 ? 7.618 -14.148 -17.688 1.00 89.38 192 ILE A O 1
ATOM 1485 N N . GLY A 1 193 ? 6.215 -14.909 -16.102 1.00 85.62 193 GLY A N 1
ATOM 1486 C CA . GLY A 1 193 ? 7.186 -15.764 -15.414 1.00 85.62 193 GLY A CA 1
ATOM 1487 C C . GLY A 1 193 ? 7.713 -16.917 -16.273 1.00 85.62 193 GLY A C 1
ATOM 1488 O O . GLY A 1 193 ? 8.892 -17.248 -16.193 1.00 85.62 193 GLY A O 1
ATOM 1489 N N . LEU A 1 194 ? 6.874 -17.487 -17.144 1.00 88.94 194 LEU A N 1
ATOM 1490 C CA . LEU A 1 194 ? 7.271 -18.542 -18.084 1.00 88.94 194 LEU A CA 1
ATOM 1491 C C . LEU A 1 194 ? 8.067 -18.009 -19.290 1.00 88.94 194 LEU A C 1
ATOM 1493 O O . LEU A 1 194 ? 8.733 -18.784 -19.976 1.00 88.94 194 LEU A O 1
ATOM 1497 N N . ASN A 1 195 ? 8.030 -16.698 -19.554 1.00 89.06 195 ASN A N 1
ATOM 1498 C CA . ASN A 1 195 ? 8.703 -16.070 -20.689 1.00 89.06 195 ASN A CA 1
ATOM 1499 C C . ASN A 1 195 ? 9.920 -15.236 -20.244 1.00 89.06 195 ASN A C 1
ATOM 1501 O O . ASN A 1 195 ? 9.781 -14.032 -20.001 1.00 89.06 195 ASN A O 1
ATOM 1505 N N . PRO A 1 196 ? 11.150 -15.791 -20.252 1.00 80.88 196 PRO A N 1
ATOM 1506 C CA . PRO A 1 196 ? 12.340 -15.106 -19.728 1.00 80.88 196 PRO A CA 1
ATOM 1507 C C . PRO A 1 196 ? 12.635 -13.765 -20.423 1.00 80.88 196 PRO A C 1
ATOM 1509 O O . PRO A 1 196 ? 13.113 -12.824 -19.797 1.00 80.88 196 PRO A O 1
ATOM 1512 N N . ARG A 1 197 ? 12.272 -13.619 -21.707 1.00 85.06 197 ARG A N 1
ATOM 1513 C CA . ARG A 1 197 ? 12.424 -12.353 -22.453 1.00 85.06 197 ARG A CA 1
ATOM 1514 C C . ARG A 1 197 ? 11.522 -11.226 -21.941 1.00 85.06 197 ARG A C 1
ATOM 1516 O O . ARG A 1 197 ? 11.893 -10.060 -22.054 1.00 85.06 197 ARG A O 1
ATOM 1523 N N . TRP A 1 198 ? 10.326 -11.559 -21.458 1.00 85.69 198 TRP A N 1
ATOM 1524 C CA . TRP A 1 198 ? 9.380 -10.589 -20.907 1.00 85.69 198 TRP A CA 1
ATOM 1525 C C . TRP A 1 198 ? 9.648 -10.352 -19.427 1.00 85.69 198 TRP A C 1
ATOM 1527 O O . TRP A 1 198 ? 9.611 -9.199 -19.006 1.00 85.69 198 TRP A O 1
ATOM 1537 N N . ALA A 1 199 ? 10.027 -11.395 -18.684 1.00 83.50 199 ALA A N 1
ATOM 1538 C CA . ALA A 1 199 ? 10.491 -11.272 -17.308 1.00 83.50 199 ALA A CA 1
ATOM 1539 C C . ALA A 1 199 ? 11.664 -10.280 -17.191 1.00 83.50 199 ALA A C 1
ATOM 1541 O O . ALA A 1 199 ? 11.554 -9.317 -16.441 1.00 83.50 199 ALA A O 1
ATOM 1542 N N . GLU A 1 200 ? 12.724 -10.417 -18.004 1.00 82.62 200 GLU A N 1
ATOM 1543 C CA . GLU A 1 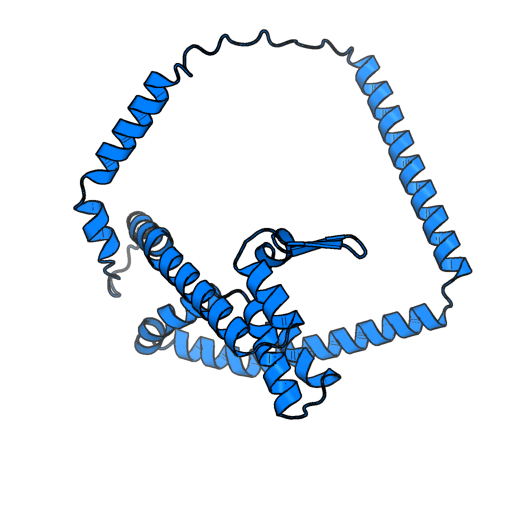200 ? 13.883 -9.500 -17.972 1.00 82.62 200 GLU A CA 1
ATOM 1544 C C . GLU A 1 200 ? 13.500 -8.031 -18.254 1.00 82.62 200 GLU A C 1
ATOM 1546 O O . GLU A 1 200 ? 14.091 -7.111 -17.686 1.00 82.62 200 GLU A O 1
ATOM 1551 N N . ARG A 1 201 ? 12.517 -7.784 -19.133 1.00 84.25 201 ARG A N 1
ATOM 1552 C CA . ARG A 1 201 ? 12.103 -6.421 -19.519 1.00 84.25 201 ARG A CA 1
ATOM 1553 C C . ARG A 1 201 ? 11.115 -5.787 -18.549 1.00 84.25 201 ARG A C 1
ATOM 1555 O O . ARG A 1 201 ? 11.172 -4.579 -18.341 1.00 84.25 201 ARG A O 1
ATOM 1562 N N . LEU A 1 202 ? 10.198 -6.580 -18.000 1.00 85.81 202 LEU A N 1
ATOM 1563 C CA . LEU A 1 202 ? 9.146 -6.103 -17.104 1.00 85.81 202 LEU A CA 1
ATOM 1564 C C . LEU A 1 202 ? 9.600 -6.067 -15.647 1.00 85.81 202 LEU A C 1
ATOM 1566 O O . LEU A 1 202 ? 9.037 -5.297 -14.879 1.00 85.81 202 LEU A O 1
ATOM 1570 N N . GLN A 1 203 ? 10.631 -6.823 -15.261 1.00 79.88 203 GLN A N 1
ATOM 1571 C CA . GLN A 1 203 ? 11.141 -6.851 -13.889 1.00 79.88 203 GLN A CA 1
ATOM 1572 C C . GLN A 1 203 ? 11.504 -5.459 -13.336 1.00 79.88 203 GLN A C 1
ATOM 1574 O O . GLN A 1 203 ? 11.078 -5.170 -12.221 1.00 79.88 203 GLN A O 1
ATOM 1579 N N . PRO A 1 204 ? 12.183 -4.553 -14.070 1.00 77.81 204 PRO A N 1
ATOM 1580 C CA . PRO A 1 204 ? 12.438 -3.198 -13.576 1.00 77.81 204 PRO A CA 1
ATOM 1581 C C . PRO A 1 204 ? 11.158 -2.383 -13.352 1.00 77.81 204 PRO A C 1
ATOM 1583 O O . PRO A 1 204 ? 11.074 -1.626 -12.391 1.00 77.81 204 PRO A O 1
ATOM 1586 N N . ILE A 1 205 ? 10.156 -2.544 -14.223 1.00 81.69 205 ILE A N 1
ATOM 1587 C CA . ILE A 1 205 ? 8.866 -1.848 -14.103 1.00 81.69 205 ILE A CA 1
ATOM 1588 C C . ILE A 1 205 ? 8.090 -2.410 -12.912 1.00 81.69 205 ILE A C 1
ATOM 1590 O O . ILE A 1 205 ? 7.589 -1.647 -12.096 1.00 81.69 205 ILE A O 1
ATOM 1594 N N . ALA A 1 206 ? 8.044 -3.734 -12.772 1.00 82.75 206 ALA A N 1
ATOM 1595 C CA . ALA A 1 206 ? 7.410 -4.407 -11.647 1.00 82.75 206 ALA A CA 1
ATOM 1596 C C . ALA A 1 206 ? 8.074 -4.032 -10.314 1.00 82.75 206 ALA A C 1
ATOM 1598 O O . ALA A 1 206 ? 7.373 -3.792 -9.341 1.00 82.75 206 ALA A O 1
ATOM 1599 N N . GLN A 1 207 ? 9.405 -3.916 -10.270 1.00 77.44 207 GLN A N 1
ATOM 1600 C CA . GLN A 1 207 ? 10.141 -3.456 -9.087 1.00 77.44 207 GLN A CA 1
ATOM 1601 C C . GLN A 1 207 ? 9.840 -1.995 -8.752 1.00 77.44 207 GLN A C 1
ATOM 1603 O O . GLN A 1 207 ? 9.615 -1.676 -7.588 1.00 77.44 207 GLN A O 1
ATOM 1608 N N . LEU A 1 208 ? 9.787 -1.118 -9.760 1.00 76.38 208 LEU A N 1
ATOM 1609 C CA . LEU A 1 208 ? 9.416 0.282 -9.563 1.00 76.38 208 LEU A CA 1
ATOM 1610 C C . LEU A 1 208 ? 7.981 0.410 -9.036 1.00 76.38 208 LEU A C 1
ATOM 1612 O O . LEU A 1 208 ? 7.748 1.144 -8.081 1.00 76.38 208 LEU A O 1
ATOM 1616 N N . LEU A 1 209 ? 7.036 -0.324 -9.633 1.00 79.31 209 LEU A N 1
ATOM 1617 C CA . LEU A 1 209 ? 5.638 -0.348 -9.203 1.00 79.31 209 LEU A CA 1
ATOM 1618 C C . LEU A 1 209 ? 5.485 -0.950 -7.801 1.00 79.31 209 LEU A C 1
ATOM 1620 O O . LEU A 1 209 ? 4.714 -0.425 -7.008 1.00 79.31 209 LEU A O 1
ATOM 1624 N N . ALA A 1 210 ? 6.251 -1.990 -7.463 1.00 78.81 210 ALA A N 1
ATOM 1625 C CA . ALA A 1 210 ? 6.247 -2.597 -6.131 1.00 78.81 210 ALA A CA 1
ATOM 1626 C C . ALA A 1 210 ? 6.866 -1.690 -5.053 1.00 78.81 210 ALA A C 1
ATOM 1628 O O . ALA A 1 210 ? 6.489 -1.772 -3.887 1.00 78.81 210 ALA A O 1
ATOM 1629 N N . ALA A 1 211 ? 7.810 -0.824 -5.426 1.00 75.81 211 ALA A N 1
ATOM 1630 C CA . ALA A 1 211 ? 8.369 0.188 -4.533 1.00 75.81 211 ALA A CA 1
ATOM 1631 C C . ALA A 1 211 ? 7.455 1.417 -4.390 1.00 75.81 211 ALA A C 1
ATOM 1633 O O . ALA A 1 211 ? 7.678 2.252 -3.508 1.00 75.81 211 ALA A O 1
ATOM 1634 N N . PHE A 1 212 ? 6.446 1.552 -5.256 1.00 74.06 212 PHE A N 1
ATOM 1635 C CA . PHE A 1 212 ? 5.566 2.705 -5.264 1.00 74.06 212 PHE A CA 1
ATOM 1636 C C . PHE A 1 212 ? 4.534 2.615 -4.133 1.00 74.06 212 PHE A C 1
ATOM 1638 O O . PHE A 1 212 ? 3.822 1.618 -4.013 1.00 74.06 212 PHE A O 1
ATOM 1645 N N . PRO A 1 213 ? 4.413 3.642 -3.281 1.00 73.44 213 PRO A N 1
ATOM 1646 C CA . PRO A 1 213 ? 3.485 3.590 -2.166 1.00 73.44 213 PRO A CA 1
ATOM 1647 C C . PRO A 1 213 ? 2.040 3.778 -2.664 1.00 73.44 213 PRO A C 1
ATOM 1649 O O . PRO A 1 213 ? 1.687 4.812 -3.233 1.00 73.44 213 PRO A O 1
ATOM 1652 N N . ALA A 1 214 ? 1.195 2.769 -2.419 1.00 75.31 214 ALA A N 1
ATOM 1653 C CA . ALA A 1 214 ? -0.187 2.674 -2.911 1.00 75.31 214 ALA A CA 1
ATOM 1654 C C . ALA A 1 214 ? -1.044 3.931 -2.663 1.00 75.31 214 ALA A C 1
ATOM 1656 O O . ALA A 1 214 ? -1.827 4.343 -3.516 1.00 75.31 214 ALA A O 1
ATOM 1657 N N . ASN A 1 215 ? -0.851 4.598 -1.522 1.00 74.12 215 ASN A N 1
ATOM 1658 C CA . ASN A 1 215 ? -1.595 5.801 -1.136 1.00 74.12 215 ASN A CA 1
ATOM 1659 C C . ASN A 1 215 ? -1.403 6.990 -2.088 1.00 74.12 215 ASN A C 1
ATOM 1661 O O . ASN A 1 215 ? -2.258 7.867 -2.148 1.00 74.12 215 ASN A O 1
ATOM 1665 N N . VAL A 1 216 ? -0.307 7.034 -2.844 1.00 76.06 216 VAL A N 1
ATOM 1666 C CA . VAL A 1 216 ? -0.061 8.100 -3.827 1.00 76.06 216 VAL A CA 1
ATOM 1667 C C . VAL A 1 216 ? -0.952 7.956 -5.057 1.00 76.06 216 VAL A C 1
ATOM 1669 O O . VAL A 1 216 ? -1.220 8.938 -5.742 1.00 76.06 216 VAL A O 1
ATOM 1672 N N . LEU A 1 217 ? -1.460 6.752 -5.323 1.00 78.75 217 LEU A N 1
ATOM 1673 C CA . LEU A 1 217 ? -2.393 6.499 -6.419 1.00 78.75 217 LEU A CA 1
ATOM 1674 C C . LEU A 1 217 ? -3.822 6.952 -6.076 1.00 78.75 217 LEU A C 1
ATOM 1676 O O . LEU A 1 217 ? -4.635 7.138 -6.981 1.00 78.75 217 LEU A O 1
ATOM 1680 N N . PHE A 1 218 ? -4.127 7.179 -4.791 1.00 82.62 218 PHE A N 1
ATOM 1681 C CA . PHE A 1 218 ? -5.485 7.479 -4.332 1.00 82.62 218 PHE A CA 1
ATOM 1682 C C . PHE A 1 218 ? -6.028 8.801 -4.896 1.00 82.62 218 PHE A C 1
ATOM 1684 O O . PHE A 1 218 ? -7.128 8.771 -5.447 1.00 82.62 218 PHE A O 1
ATOM 1691 N N . PRO A 1 219 ? -5.301 9.940 -4.861 1.00 81.25 219 PRO A N 1
ATOM 1692 C CA . PRO A 1 219 ? -5.807 11.190 -5.428 1.00 81.25 219 PRO A CA 1
ATOM 1693 C C . PRO A 1 219 ? -6.119 11.076 -6.922 1.00 81.25 219 PRO A C 1
ATOM 1695 O O . PRO A 1 219 ? -7.141 11.579 -7.373 1.00 81.25 219 PRO A O 1
ATOM 1698 N N . PHE A 1 220 ? -5.291 10.362 -7.691 1.00 83.69 220 PHE A N 1
ATOM 1699 C CA . PHE A 1 220 ? -5.536 10.153 -9.121 1.00 83.69 220 PHE A CA 1
ATOM 1700 C C . PHE A 1 220 ? -6.763 9.288 -9.378 1.00 83.69 220 PHE A C 1
ATOM 1702 O O . PHE A 1 220 ? -7.562 9.610 -10.254 1.00 83.69 220 PHE A O 1
ATOM 1709 N N . ALA A 1 221 ? -6.930 8.212 -8.608 1.00 85.94 221 ALA A N 1
ATOM 1710 C CA . ALA A 1 221 ? -8.105 7.363 -8.714 1.00 85.94 221 ALA A CA 1
ATOM 1711 C C . ALA A 1 221 ? -9.383 8.136 -8.358 1.00 85.94 221 ALA A C 1
ATOM 1713 O O . ALA A 1 221 ? -10.364 8.053 -9.089 1.00 85.94 221 ALA A O 1
ATOM 1714 N N . VAL A 1 222 ? -9.359 8.953 -7.300 1.00 84.88 222 VAL A N 1
ATOM 1715 C CA . VAL A 1 222 ? -10.495 9.806 -6.915 1.00 84.88 222 VAL A CA 1
ATOM 1716 C C . VAL A 1 222 ? -10.798 10.847 -7.994 1.00 84.88 222 VAL A C 1
ATOM 1718 O O . VAL A 1 222 ? -11.954 10.981 -8.389 1.00 84.88 222 VAL A O 1
ATOM 1721 N N . ILE A 1 223 ? -9.781 11.531 -8.533 1.00 85.19 223 ILE A N 1
ATOM 1722 C CA . ILE A 1 223 ? -9.955 12.472 -9.651 1.00 85.19 223 ILE A CA 1
ATOM 1723 C C . ILE A 1 223 ? -10.586 11.759 -10.852 1.00 85.19 223 ILE A C 1
ATOM 1725 O O . ILE A 1 223 ? -11.520 12.292 -11.444 1.00 85.19 223 ILE A O 1
ATOM 1729 N N . ALA A 1 224 ? -10.134 10.548 -11.191 1.00 87.06 224 ALA A N 1
ATOM 1730 C CA . ALA A 1 224 ? -10.702 9.767 -12.286 1.00 87.06 224 ALA A CA 1
ATOM 1731 C C . ALA A 1 224 ? -12.165 9.373 -12.025 1.00 87.06 224 ALA A C 1
ATOM 1733 O O . ALA A 1 224 ? -12.999 9.526 -12.914 1.00 87.06 224 ALA A O 1
ATOM 1734 N N . ILE A 1 225 ? -12.501 8.924 -10.811 1.00 88.44 225 ILE A N 1
ATOM 1735 C CA . ILE A 1 225 ? -13.874 8.575 -10.409 1.00 88.44 225 ILE A CA 1
ATOM 1736 C C . ILE A 1 225 ? -14.798 9.785 -10.548 1.00 88.44 225 ILE A C 1
ATOM 1738 O O . ILE A 1 225 ? -15.864 9.677 -11.154 1.00 88.44 225 ILE A O 1
ATOM 1742 N N . VAL A 1 226 ? -14.376 10.943 -10.037 1.00 86.88 226 VAL A N 1
ATOM 1743 C CA . VAL A 1 226 ? -15.162 12.181 -10.093 1.00 86.88 226 VAL A CA 1
ATOM 1744 C C . VAL A 1 226 ? -15.289 12.687 -11.531 1.00 86.88 226 VAL A C 1
ATOM 1746 O O . VAL A 1 226 ? -16.396 12.993 -11.973 1.00 86.88 226 VAL A O 1
ATOM 1749 N N . ALA A 1 227 ? -14.189 12.726 -12.289 1.00 87.94 227 ALA A N 1
ATOM 1750 C CA . ALA A 1 227 ? -14.181 13.190 -13.677 1.00 87.94 227 ALA A CA 1
ATOM 1751 C C . ALA A 1 227 ? -15.065 12.323 -14.587 1.00 87.94 227 ALA A C 1
ATOM 1753 O O . ALA A 1 227 ? -15.769 12.845 -15.450 1.00 87.94 227 ALA A O 1
ATOM 1754 N N . LEU A 1 228 ? -15.066 11.006 -14.364 1.00 89.81 228 LEU A N 1
ATOM 1755 C CA . LEU A 1 228 ? -15.883 10.042 -15.103 1.00 89.81 228 LEU A CA 1
ATOM 1756 C C . LEU A 1 228 ? -17.299 9.872 -14.518 1.00 89.81 228 LEU A C 1
ATOM 1758 O O . LEU A 1 228 ? -18.071 9.071 -15.042 1.00 89.81 228 LEU A O 1
ATOM 1762 N N . LYS A 1 229 ? -17.655 10.618 -13.458 1.00 87.69 229 LYS A N 1
ATOM 1763 C CA . LYS A 1 229 ? -18.944 10.536 -12.739 1.00 87.69 229 LYS A CA 1
ATOM 1764 C C . LYS A 1 229 ? -19.309 9.105 -12.317 1.00 87.69 229 LYS A C 1
ATOM 1766 O O . LYS A 1 229 ? -20.461 8.682 -12.404 1.00 87.69 229 LYS A O 1
ATOM 1771 N N . LEU A 1 230 ? -18.308 8.348 -11.886 1.00 88.19 230 LEU A N 1
ATOM 1772 C CA . LEU A 1 230 ? -18.451 6.962 -11.465 1.00 88.19 230 LEU A CA 1
ATOM 1773 C C . LEU A 1 230 ? -19.018 6.881 -10.043 1.00 88.19 230 LEU A C 1
ATOM 1775 O O . LEU A 1 230 ? -18.732 7.736 -9.209 1.00 88.19 230 LEU A O 1
ATOM 1779 N N . ASN A 1 231 ? -19.801 5.836 -9.752 1.00 87.75 231 ASN A N 1
ATOM 1780 C CA . ASN A 1 231 ? -20.363 5.629 -8.415 1.00 87.75 231 ASN A CA 1
ATOM 1781 C C . ASN A 1 231 ? -19.234 5.357 -7.388 1.00 87.75 231 ASN A C 1
ATOM 1783 O O . ASN A 1 231 ? -18.585 4.306 -7.484 1.00 87.75 231 ASN A O 1
ATOM 1787 N N . PRO A 1 232 ? -19.013 6.238 -6.392 1.00 84.19 232 PRO A N 1
ATOM 1788 C CA . PRO A 1 232 ? -17.948 6.065 -5.405 1.00 84.19 232 PRO A CA 1
ATOM 1789 C C . PRO A 1 232 ? -1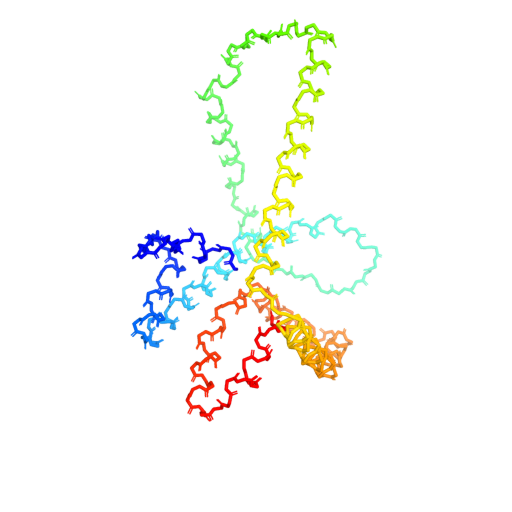8.078 4.766 -4.605 1.00 84.19 232 PRO A C 1
ATOM 1791 O O . PRO A 1 232 ? -17.071 4.109 -4.349 1.00 84.19 232 PRO A O 1
ATOM 1794 N N . ASP A 1 233 ? -19.302 4.329 -4.298 1.00 82.31 233 ASP A N 1
ATOM 1795 C CA . ASP A 1 233 ? -19.541 3.119 -3.508 1.00 82.31 233 ASP A CA 1
ATOM 1796 C C . ASP A 1 233 ? -19.018 1.865 -4.200 1.00 82.31 233 ASP A C 1
ATOM 1798 O O . ASP A 1 233 ? -18.680 0.893 -3.531 1.00 82.31 233 ASP A O 1
ATOM 1802 N N . VAL A 1 234 ? -18.929 1.869 -5.531 1.00 82.75 234 VAL A N 1
ATOM 1803 C CA . VAL A 1 234 ? -18.394 0.749 -6.310 1.00 82.75 234 VAL A CA 1
ATOM 1804 C C . VAL A 1 234 ? -16.921 0.977 -6.622 1.00 82.75 234 VAL A C 1
ATOM 1806 O O . VAL A 1 234 ? -16.094 0.108 -6.346 1.00 82.75 234 VAL A O 1
ATOM 1809 N N . TRP A 1 235 ? -16.570 2.151 -7.145 1.00 85.69 235 TRP A N 1
ATOM 1810 C CA . TRP A 1 235 ? -15.252 2.411 -7.729 1.00 85.69 235 TRP A CA 1
ATOM 1811 C C . TRP A 1 235 ? -14.166 2.786 -6.722 1.00 85.69 235 TRP A C 1
ATOM 1813 O O . TRP A 1 235 ? -12.988 2.737 -7.068 1.00 85.69 235 TRP A O 1
ATOM 1823 N N . LEU A 1 236 ? -14.524 3.053 -5.464 1.00 83.94 236 LEU A N 1
ATOM 1824 C CA . LEU A 1 236 ? -13.548 3.064 -4.373 1.00 83.94 236 LEU A CA 1
ATOM 1825 C C . LEU A 1 236 ? -13.110 1.651 -3.970 1.00 83.94 236 LEU A C 1
ATOM 1827 O O . LEU A 1 236 ? -12.059 1.476 -3.362 1.00 83.94 236 LEU A O 1
ATOM 1831 N N . SER A 1 237 ? -13.880 0.622 -4.324 1.00 84.94 237 SER A N 1
ATOM 1832 C CA . SER A 1 237 ? -13.615 -0.738 -3.858 1.00 84.94 237 SER A CA 1
ATOM 1833 C C . SER A 1 237 ? -12.295 -1.331 -4.381 1.00 84.94 237 SER A C 1
ATOM 1835 O O . SER A 1 237 ? -11.582 -1.931 -3.579 1.00 84.94 237 SER A O 1
ATOM 1837 N N . PRO A 1 238 ? -11.897 -1.143 -5.656 1.00 84.06 238 PRO A N 1
ATOM 1838 C CA . PRO A 1 238 ? -10.586 -1.577 -6.146 1.00 84.06 238 PRO A CA 1
ATOM 1839 C C . PRO A 1 238 ? -9.396 -0.971 -5.390 1.00 84.06 238 PRO A C 1
ATOM 1841 O O . PRO A 1 238 ? -8.367 -1.625 -5.274 1.00 84.06 238 PRO A O 1
ATOM 1844 N N . LEU A 1 239 ? -9.532 0.240 -4.834 1.00 84.38 239 LEU A N 1
ATOM 1845 C CA . LEU A 1 239 ? -8.475 0.866 -4.026 1.00 84.38 239 LEU A CA 1
ATOM 1846 C C . LEU A 1 239 ? -8.236 0.128 -2.701 1.00 84.38 239 LEU A C 1
ATOM 1848 O O . LEU A 1 239 ? -7.165 0.269 -2.122 1.00 84.38 239 LEU A O 1
ATOM 1852 N N . MET A 1 240 ? -9.204 -0.665 -2.223 1.00 82.06 240 MET A N 1
ATOM 1853 C CA . MET A 1 240 ? -9.061 -1.446 -0.988 1.00 82.06 240 MET A CA 1
ATOM 1854 C C . MET A 1 240 ? -8.131 -2.656 -1.138 1.00 82.06 240 MET A C 1
ATOM 1856 O O . MET A 1 240 ? -7.626 -3.147 -0.134 1.00 82.06 240 MET A O 1
ATOM 1860 N N . ILE A 1 241 ? -7.940 -3.161 -2.361 1.00 82.25 241 ILE A N 1
ATOM 1861 C CA . ILE A 1 241 ? -7.105 -4.343 -2.647 1.00 82.25 241 ILE A CA 1
ATOM 1862 C C . ILE A 1 241 ? -5.756 -3.977 -3.284 1.00 82.25 241 ILE A C 1
ATOM 1864 O O . ILE A 1 241 ? -5.090 -4.855 -3.834 1.00 82.25 241 ILE A O 1
ATOM 1868 N N . LEU A 1 242 ? -5.406 -2.687 -3.274 1.00 76.12 242 LEU A N 1
ATOM 1869 C CA . LEU A 1 242 ? -4.225 -2.132 -3.932 1.00 76.12 242 LEU A CA 1
ATOM 1870 C C . LEU A 1 242 ? -2.983 -2.178 -3.035 1.00 76.12 242 LEU A C 1
ATOM 1872 O O . LEU A 1 242 ? -3.114 -1.917 -1.818 1.00 76.12 242 LEU A O 1
#

Foldseek 3Di:
DVPLCVQFPDDPPDTDGHDDLSSQCVVCVVVVPPVSLVVSQVVVLVVLVCCCLPPVVLVVLVVVVVPPDPDDDDDDDDRPVNVVVVVDPVVVVVVVVVVVVCVVVPPVPPPPDPPPPPPDPPVNVVVVVVVVVVVVVVVVVVVVVVVVVVCVVPPDPVNVVVVVVVVVVLVVLLVVLVVVCCVPVVVVVVVCVVDVVNVVVCVVVVVSVVSDDLVSCVSVQVVVCVVVVHDCVNSVSNSVVD

Organism: NCBI:txid191390

Radius of gyration: 28.1 Å; chains: 1; bounding box: 70×47×70 Å

Sequence (242 aa):
FFVVASEAITVGDTTVSLPGIGSWLALAIEQQNIAAIAWAVLAMVAVIIAYDLLFFRPIVAWADKFRFEQTASQKRPRSRVYDLLRSTRLVPLVLLALGSIKASLFLEKLPRLPSIRFKTSARVSRTADRVWLALVAAACIAGILQLSRFIGSTLGWEDVASTFGLGLITLVRVSVLIVLASVVWVPIGVWIGLNPRWAERLQPIAQLLAAFPANVLFPFAVIAIVALKLNPDVWLSPLMIL

Secondary structure (DSSP, 8-state):
-HHHHHHEEEETTEEEE-SSHHHHHHHHHHTT-HHHHHHHHHHHHHHHHHHIIIIIHHHHHHHGGG----S--S-----HHHHHHHHSTHHHHHHHHHHHHHHHTTGGG------------HHHHHHHHHHHHHHHHHHHHHHHHHHHHHHHHH--HHHHHHHHHHHHHHHHHHHHHHHHHHHHHHHHHHHHHH-HHHHHHHHHHHHHHHHS-GGGGHHHHHHHHHHTT--HHHHTGGGGG-